Protein AF-0000000074799611 (afdb_homodimer)

Sequence (208 aa):
MSEAKRRVLLLTDNVFIPVNAVLASVIDSSLGLDLSARDDVFVIVAPFFRGKLPIESGSLDVTVSVSKSLELVDDEWSGNKPAKKREVKVTRLQQPLITKHLIQMSEAKRRVLLLTDNVFIPVNAVLASVIDSSLGLDLSARDDVFVIVAPFFRGKLPIESGSLDVTVSVSKSLELVDDEWSGNKPAKKREVKVTRLQQPLITKHLIQ

Foldseek 3Di:
DPPDAAEEEEFEQDPDADVVLQQVQCCVQVVNDHDDPRHHYHYDNQVPDDDDDPDDLVRHQEYEYEYCDPCTHDPVNQVPPPDPRRPHPHPHPNDDSPDDPVVD/DPPDAAEEEEFEQDPDADVVLQQVQCCVQVVNDHDDPRHHYHYDNQVPDDDDDPDDLVRHQEYEYEYCDPCIHDPVNQVPPPDDRRPHPHPHPNDDSPDDPVVD

Secondary structure (DSSP, 8-state):
------EEEEEES-SEEEHHHHHHHHHHHTTTPPPPTT-EEEEEEGGG--SS-SS-GGG--EEEEE-SSS----TTTTT-S--SS-EE------S-SS-TTS--/------EEEEEES-SEEEHHHHHHHHHHHTTTPPPPTT-EEEEEEGGG--SS-SS-GGG--EEEEE-SSS----TTTTT-S--TT-EE------S-SS-TTS--

pLDDT: mean 72.18, std 19.29, range [27.17, 96.31]

Nearest PDB structures (foldseek):
  4e5v-assembly2_B  TM=4.468E-01  e=7.928E-01  Parabacteroides merdae ATCC 43184
  3bwd-assembly1_D  TM=3.897E-01  e=3.678E+00  Arabidopsis thaliana
  3lk6-assembly1_A  TM=3.881E-01  e=3.036E+00  Bacillus subtilis
  3oi9-assembly1_A  TM=3.194E-01  e=6.539E+00  Mycobacterium avium 104
  4e5v-assembly2_B  TM=4.625E-01  e=8.466E-01  Parabacteroides merdae ATCC 43184

Radius of gyration: 16.94 Å; Cα contacts (8 Å, |Δi|>4): 359; chains: 2; bounding box: 38×51×42 Å

Organism: Zingiber officinale (NCBI:txid94328)

Structure (mmCIF, N/CA/C/O backbone):
data_AF-0000000074799611-model_v1
#
loop_
_entity.id
_entity.type
_entity.pdbx_description
1 polymer 'Uncharacterized protein'
#
loop_
_atom_site.group_PDB
_atom_site.id
_atom_site.type_symbol
_atom_site.label_atom_id
_atom_site.label_alt_id
_atom_site.label_comp_id
_atom_site.label_asym_id
_atom_site.label_entity_id
_atom_site.label_seq_id
_atom_site.pdbx_PDB_ins_code
_atom_site.Cartn_x
_atom_site.Cartn_y
_atom_site.Cartn_z
_atom_site.occupancy
_atom_site.B_iso_or_equiv
_atom_site.auth_seq_id
_atom_site.auth_comp_id
_atom_site.auth_asym_id
_atom_site.auth_atom_id
_atom_site.pdbx_PDB_model_num
ATOM 1 N N . MET A 1 1 ? 14.875 9.453 23.797 1 38.56 1 MET A N 1
ATOM 2 C CA . MET A 1 1 ? 13.453 9.758 23.875 1 38.56 1 MET A CA 1
ATOM 3 C C . MET A 1 1 ? 12.664 8.938 22.859 1 38.56 1 MET A C 1
ATOM 5 O O . MET A 1 1 ? 1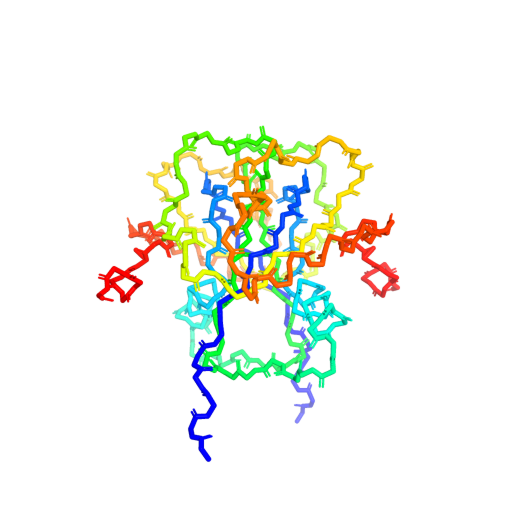3.109 8.734 21.734 1 38.56 1 MET A O 1
ATOM 9 N N . SER A 1 2 ? 11.969 7.992 23.281 1 53.31 2 SER A N 1
ATOM 10 C CA . SER A 1 2 ? 11.273 6.973 22.516 1 53.31 2 SER A CA 1
ATOM 11 C C . SER A 1 2 ? 10.477 7.594 21.359 1 53.31 2 SER A C 1
ATOM 13 O O . SER A 1 2 ? 9.641 8.477 21.594 1 53.31 2 SER A O 1
ATOM 15 N N . GLU A 1 3 ? 11.227 7.902 20.312 1 63.09 3 GLU A N 1
ATOM 16 C CA . GLU A 1 3 ? 10.656 8.703 19.234 1 63.09 3 GLU A CA 1
ATOM 17 C C . GLU A 1 3 ? 9.234 8.266 18.906 1 63.09 3 GLU A C 1
ATOM 19 O O . GLU A 1 3 ? 8.945 7.07 18.859 1 63.09 3 GLU A O 1
ATOM 24 N N . ALA A 1 4 ? 8.289 9.055 19.281 1 77.19 4 ALA A N 1
ATOM 25 C CA . ALA A 1 4 ? 6.855 8.836 19.094 1 77.19 4 ALA A CA 1
ATOM 26 C C . ALA A 1 4 ? 6.566 8.273 17.703 1 77.19 4 ALA A C 1
ATOM 28 O O . ALA A 1 4 ? 7.285 8.57 16.734 1 77.19 4 ALA A O 1
ATOM 29 N N . LYS A 1 5 ? 5.781 7.273 17.703 1 85.81 5 LYS A N 1
ATOM 30 C CA . LYS A 1 5 ? 5.273 6.668 16.469 1 85.81 5 LYS A CA 1
ATOM 31 C C . LYS A 1 5 ? 4.766 7.73 15.508 1 85.81 5 LYS A C 1
ATOM 33 O O . LYS A 1 5 ? 4.055 8.656 15.906 1 85.81 5 LYS A O 1
ATOM 38 N N . ARG A 1 6 ? 5.348 7.688 14.32 1 88.38 6 ARG A N 1
ATOM 39 C CA . ARG A 1 6 ? 4.887 8.617 13.289 1 88.38 6 ARG A CA 1
ATOM 40 C C . ARG A 1 6 ? 3.855 7.957 12.383 1 88.38 6 ARG A C 1
ATOM 42 O O . ARG A 1 6 ? 3.945 6.762 12.102 1 88.38 6 ARG A O 1
ATOM 49 N N . ARG A 1 7 ? 2.887 8.766 12.031 1 90.5 7 ARG A N 1
ATOM 50 C CA . ARG A 1 7 ? 1.867 8.344 11.078 1 90.5 7 ARG A CA 1
ATOM 51 C C . ARG A 1 7 ? 1.967 9.141 9.781 1 90.5 7 ARG A C 1
ATOM 53 O O . ARG A 1 7 ? 1.878 10.367 9.789 1 90.5 7 ARG A O 1
ATOM 60 N N . VAL A 1 8 ? 2.193 8.391 8.719 1 90.81 8 VAL A N 1
ATOM 61 C CA . VAL A 1 8 ? 2.387 9.008 7.41 1 90.81 8 VAL A CA 1
ATOM 62 C C . VAL A 1 8 ? 1.285 8.555 6.453 1 90.81 8 VAL A C 1
ATOM 64 O O . VAL A 1 8 ? 0.972 7.363 6.379 1 90.81 8 VAL A O 1
ATOM 67 N N . LEU A 1 9 ? 0.67 9.484 5.734 1 89.81 9 LEU A N 1
ATOM 68 C CA . LEU A 1 9 ? -0.332 9.195 4.715 1 89.81 9 LEU A CA 1
ATOM 69 C C . LEU A 1 9 ? 0.205 9.5 3.322 1 89.81 9 LEU A C 1
ATOM 71 O O . LEU A 1 9 ? 0.665 10.617 3.062 1 89.81 9 LEU A O 1
ATOM 75 N N . LEU A 1 10 ? 0.254 8.477 2.543 1 91.12 10 LEU A N 1
ATOM 76 C CA . LEU A 1 10 ? 0.617 8.68 1.144 1 91.12 10 LEU A CA 1
ATOM 77 C C . LEU A 1 10 ? -0.621 8.648 0.253 1 91.12 10 LEU A C 1
ATOM 79 O O . LEU A 1 10 ? -1.403 7.699 0.296 1 91.12 10 LEU A O 1
ATOM 83 N N . LEU A 1 11 ? -0.843 9.711 -0.494 1 90.06 11 LEU A N 1
ATOM 84 C CA . LEU A 1 11 ? -1.939 9.805 -1.452 1 90.06 11 LEU A CA 1
ATOM 85 C C . LEU A 1 11 ? -1.451 9.508 -2.867 1 90.06 11 LEU A C 1
ATOM 87 O O . LEU A 1 11 ? -0.439 10.062 -3.307 1 90.06 11 LEU A O 1
ATOM 91 N N . THR A 1 12 ? -2.189 8.578 -3.488 1 90.19 12 THR A N 1
ATOM 92 C CA . THR A 1 12 ? -1.813 8.242 -4.859 1 90.19 12 THR A CA 1
ATOM 93 C C . THR A 1 12 ? -3.053 8.016 -5.719 1 90.19 12 THR A C 1
ATOM 95 O O . THR A 1 12 ? -4.152 7.816 -5.195 1 90.19 12 THR A O 1
ATOM 98 N N . ASP A 1 13 ? -2.922 8.148 -6.949 1 89.94 13 ASP A N 1
ATOM 99 C CA . ASP A 1 13 ? -4.023 7.836 -7.852 1 89.94 13 ASP A CA 1
ATOM 100 C C . ASP A 1 13 ? -3.777 6.52 -8.586 1 89.94 13 ASP A C 1
ATOM 102 O O . ASP A 1 13 ? -4.57 6.121 -9.438 1 89.94 13 ASP A O 1
ATOM 106 N N . ASN A 1 14 ? -2.723 5.82 -8.312 1 90.19 14 ASN A N 1
ATOM 107 C CA . ASN A 1 14 ? -2.391 4.543 -8.938 1 90.19 14 ASN A CA 1
ATOM 108 C C . ASN A 1 14 ? -2.971 3.371 -8.148 1 90.19 14 ASN A C 1
ATOM 110 O O . ASN A 1 14 ? -2.814 3.297 -6.93 1 90.19 14 ASN A O 1
ATOM 114 N N . VAL A 1 15 ? -3.641 2.484 -8.812 1 92.88 15 VAL A N 1
ATOM 115 C CA . VAL A 1 15 ? -4.254 1.342 -8.148 1 92.88 15 VAL A CA 1
ATOM 116 C C . VAL A 1 15 ? -3.234 0.215 -8.008 1 92.88 15 VAL A C 1
ATOM 118 O O . VAL A 1 15 ? -3.469 -0.755 -7.281 1 92.88 15 VAL A O 1
ATOM 121 N N . PHE A 1 16 ? -2.105 0.318 -8.789 1 92.31 16 PHE A N 1
ATOM 122 C CA . PHE A 1 16 ? -0.951 -0.555 -8.617 1 92.31 16 PHE A CA 1
ATOM 123 C C . PHE A 1 16 ? 0.088 0.094 -7.711 1 92.31 16 PHE A C 1
ATOM 125 O O . PHE A 1 16 ? 0.65 1.138 -8.047 1 92.31 16 PHE A O 1
ATOM 132 N N . ILE A 1 17 ? 0.332 -0.547 -6.531 1 95.75 17 ILE A N 1
ATOM 133 C CA . ILE A 1 17 ? 1.117 0.103 -5.488 1 95.75 17 ILE A CA 1
ATOM 134 C C . ILE A 1 17 ? 2.312 -0.774 -5.117 1 95.75 17 ILE A C 1
ATOM 136 O O . ILE A 1 17 ? 2.168 -1.747 -4.375 1 95.75 17 ILE A O 1
ATOM 140 N N . PRO A 1 18 ? 3.467 -0.416 -5.637 1 96.31 18 PRO A N 1
ATOM 141 C CA . PRO A 1 18 ? 4.676 -1.067 -5.125 1 96.31 18 PRO A CA 1
ATOM 142 C C . PRO A 1 18 ? 5.043 -0.612 -3.715 1 96.31 18 PRO A C 1
ATOM 144 O O . PRO A 1 18 ? 5.438 0.54 -3.518 1 96.31 18 PRO A O 1
ATOM 147 N N . VAL A 1 19 ? 4.992 -1.543 -2.734 1 95.44 19 VAL A N 1
ATOM 148 C CA . VAL A 1 19 ? 5.172 -1.186 -1.332 1 95.44 19 VAL A CA 1
ATOM 149 C C . VAL A 1 19 ? 6.566 -0.601 -1.122 1 95.44 19 VAL A C 1
ATOM 151 O O . VAL A 1 19 ? 6.73 0.378 -0.389 1 95.44 19 VAL A O 1
ATOM 154 N N . ASN A 1 20 ? 7.555 -1.15 -1.811 1 93.38 20 ASN A N 1
ATOM 155 C CA . ASN A 1 20 ? 8.914 -0.64 -1.657 1 93.38 20 ASN A CA 1
ATOM 156 C C . ASN A 1 20 ? 9.023 0.81 -2.121 1 93.38 20 ASN A C 1
ATOM 158 O O . ASN A 1 20 ? 9.727 1.612 -1.505 1 93.38 20 ASN A O 1
ATOM 162 N N . ALA A 1 21 ? 8.383 1.107 -3.211 1 91.75 21 ALA A N 1
ATOM 163 C CA . ALA A 1 21 ? 8.398 2.479 -3.713 1 91.75 21 ALA A CA 1
ATOM 164 C C . ALA A 1 21 ? 7.672 3.42 -2.756 1 91.75 21 ALA A C 1
ATOM 166 O O . ALA A 1 21 ? 8.062 4.578 -2.598 1 91.75 21 ALA A O 1
ATOM 167 N N . VAL A 1 22 ? 6.551 2.887 -2.158 1 93.5 22 VAL A N 1
ATOM 168 C CA . VAL A 1 22 ? 5.828 3.678 -1.167 1 93.5 22 VAL A CA 1
ATOM 169 C C . VAL A 1 22 ? 6.762 4.039 -0.014 1 93.5 22 VAL A C 1
ATOM 171 O O . VAL A 1 22 ? 6.895 5.211 0.341 1 93.5 22 VAL A O 1
ATOM 174 N N . LEU A 1 23 ? 7.473 3.076 0.558 1 92.38 23 LEU A N 1
ATOM 175 C CA . LEU A 1 23 ? 8.359 3.307 1.694 1 92.38 23 LEU A CA 1
ATOM 176 C C . LEU A 1 23 ? 9.508 4.238 1.311 1 92.38 23 LEU A C 1
ATOM 178 O O . LEU A 1 23 ? 9.867 5.129 2.08 1 92.38 23 LEU A O 1
ATOM 182 N N . ALA A 1 24 ? 9.992 4.086 0.112 1 89.19 24 ALA A N 1
ATOM 183 C CA . ALA A 1 24 ? 11.055 4.961 -0.362 1 89.19 24 ALA A CA 1
ATOM 184 C C . ALA A 1 24 ? 10.562 6.398 -0.498 1 89.19 24 ALA A C 1
ATOM 186 O O . ALA A 1 24 ? 11.281 7.344 -0.153 1 89.19 24 ALA A O 1
ATOM 187 N N . SER A 1 25 ? 9.383 6.523 -1.043 1 88.44 25 SER A N 1
ATOM 188 C CA . SER A 1 25 ? 8.805 7.852 -1.203 1 88.44 25 SER A CA 1
ATOM 189 C C . SER A 1 25 ? 8.633 8.547 0.143 1 88.44 25 SER A C 1
ATOM 191 O O . SER A 1 25 ? 8.891 9.75 0.264 1 88.44 25 SER A O 1
ATOM 193 N N . VAL A 1 26 ? 8.18 7.797 1.135 1 89.56 26 VAL A N 1
ATOM 194 C CA . VAL A 1 26 ? 7.98 8.352 2.471 1 89.56 26 VAL A CA 1
ATOM 195 C C . VAL A 1 26 ? 9.328 8.773 3.059 1 89.56 26 VAL A C 1
ATOM 197 O O . VAL A 1 26 ? 9.445 9.859 3.639 1 89.56 26 VAL A O 1
ATOM 200 N N . ILE A 1 27 ? 10.336 7.984 2.918 1 88.69 27 ILE A N 1
ATOM 201 C CA . ILE A 1 27 ? 11.664 8.289 3.428 1 88.69 27 ILE A CA 1
ATOM 202 C C . ILE A 1 27 ? 12.195 9.555 2.766 1 88.69 27 ILE A C 1
ATOM 204 O O . ILE A 1 27 ? 12.758 10.422 3.438 1 88.69 27 ILE A O 1
ATOM 208 N N . ASP A 1 28 ? 11.977 9.617 1.52 1 84.31 28 ASP A N 1
ATOM 209 C CA . ASP A 1 28 ? 12.461 10.758 0.757 1 84.31 28 ASP A CA 1
ATOM 210 C C . ASP A 1 28 ? 11.75 12.047 1.18 1 84.31 28 ASP A C 1
ATOM 212 O O . ASP A 1 28 ? 12.32 13.133 1.099 1 84.31 28 ASP A O 1
ATOM 216 N N . SER A 1 29 ? 10.453 11.82 1.606 1 77.69 29 SER A N 1
ATOM 217 C CA . SER A 1 29 ? 9.641 12.984 1.957 1 77.69 29 SER A CA 1
ATOM 218 C C . SER A 1 29 ? 9.875 13.406 3.404 1 77.69 29 SER A C 1
ATOM 220 O O . SER A 1 29 ? 9.492 14.508 3.809 1 77.69 29 SER A O 1
ATOM 222 N N . SER A 1 30 ? 10.266 12.523 4.383 1 74.5 30 SER A N 1
ATOM 223 C CA . SER A 1 30 ? 10.336 12.711 5.828 1 74.5 30 SER A CA 1
ATOM 224 C C . SER A 1 30 ? 11.516 13.602 6.215 1 74.5 30 SER A C 1
ATOM 226 O O . SER A 1 30 ? 11.875 13.688 7.387 1 74.5 30 SER A O 1
ATOM 228 N N . LEU A 1 31 ? 11.93 14.484 5.461 1 62.56 31 LEU A N 1
ATOM 229 C CA . LEU A 1 31 ? 12.891 15.539 5.758 1 62.56 31 LEU A CA 1
ATOM 230 C C . LEU A 1 31 ? 14.086 14.984 6.523 1 62.56 31 LEU A C 1
ATOM 232 O O . LEU A 1 31 ? 14.57 15.617 7.469 1 62.56 31 LEU A O 1
ATOM 236 N N . GLY A 1 32 ? 14.406 13.773 6.219 1 61.88 32 GLY A N 1
ATOM 237 C CA . GLY A 1 32 ? 15.633 13.289 6.84 1 61.88 32 GLY A CA 1
ATOM 238 C C . GLY A 1 32 ? 15.391 12.227 7.891 1 61.88 32 GLY A C 1
ATOM 239 O O . GLY A 1 32 ? 16.328 11.703 8.484 1 61.88 32 GLY A O 1
ATOM 240 N N . LEU A 1 33 ? 14.164 12.102 8.266 1 71.81 33 LEU A N 1
ATOM 241 C CA . LEU A 1 33 ? 13.938 11.086 9.289 1 71.81 33 LEU A CA 1
ATOM 242 C C . LEU A 1 33 ? 13.625 9.734 8.664 1 71.81 33 LEU A C 1
ATOM 244 O O . LEU A 1 33 ? 12.844 9.656 7.711 1 71.81 33 LEU A O 1
ATOM 248 N N . ASP A 1 34 ? 14.43 8.766 9.078 1 79.12 34 ASP A N 1
ATOM 249 C CA . ASP A 1 34 ? 14.234 7.395 8.609 1 79.12 34 ASP A CA 1
ATOM 250 C C . ASP A 1 34 ? 12.914 6.82 9.133 1 79.12 34 ASP A C 1
ATOM 252 O O . ASP A 1 34 ? 12.43 7.227 10.188 1 79.12 34 ASP A O 1
ATOM 256 N N . LEU A 1 35 ? 12.367 5.965 8.273 1 85.69 35 LEU A N 1
ATOM 257 C CA . LEU A 1 35 ? 11.188 5.223 8.695 1 85.69 35 LEU A CA 1
ATOM 258 C C . LEU A 1 35 ? 11.555 4.145 9.711 1 85.69 35 LEU A C 1
ATOM 260 O O . LEU A 1 35 ? 12.523 3.412 9.523 1 85.69 35 LEU A O 1
ATOM 264 N N . SER A 1 36 ? 10.922 4.199 10.766 1 85.25 36 SER A N 1
ATOM 265 C CA . SER A 1 36 ? 11.117 3.154 11.758 1 85.25 36 SER A CA 1
ATOM 266 C C . SER A 1 36 ? 10.039 2.078 11.656 1 85.25 36 SER A C 1
ATOM 268 O O . SER A 1 36 ? 8.977 2.311 11.078 1 85.25 36 SER A O 1
ATOM 270 N N . ALA A 1 37 ? 10.32 0.893 12.211 1 80.25 37 ALA A N 1
ATOM 271 C CA . ALA A 1 37 ? 9.367 -0.212 12.227 1 80.25 37 ALA A CA 1
ATOM 272 C C . ALA A 1 37 ? 8.086 0.177 12.961 1 80.25 37 ALA A C 1
ATOM 274 O O . ALA A 1 37 ? 7.035 -0.439 12.766 1 80.25 37 ALA A O 1
ATOM 275 N N . ARG A 1 38 ? 8.195 1.207 13.773 1 84.94 38 ARG A N 1
ATOM 276 C CA . ARG A 1 38 ? 7.043 1.605 14.57 1 84.94 38 ARG A CA 1
ATOM 277 C C . ARG A 1 38 ? 6.137 2.553 13.797 1 84.94 38 ARG A C 1
ATOM 279 O O . ARG A 1 38 ? 4.969 2.734 14.148 1 84.94 38 ARG A O 1
ATOM 286 N N . ASP A 1 39 ? 6.715 3.148 12.758 1 91.75 39 ASP A N 1
ATOM 287 C CA . ASP A 1 39 ? 5.949 4.133 12 1 91.75 39 ASP A CA 1
ATOM 288 C C . ASP A 1 39 ? 4.781 3.475 11.266 1 91.75 39 ASP A C 1
ATOM 290 O O . ASP A 1 39 ? 4.895 2.336 10.805 1 91.75 39 ASP A O 1
ATOM 294 N N . ASP A 1 40 ? 3.674 4.234 11.227 1 92.75 40 ASP A N 1
ATOM 295 C CA . ASP A 1 40 ? 2.531 3.805 10.422 1 92.75 40 ASP A CA 1
ATOM 296 C C . ASP A 1 40 ? 2.518 4.508 9.062 1 92.75 40 ASP A C 1
ATOM 298 O O . ASP A 1 40 ? 2.588 5.734 9 1 92.75 40 ASP A O 1
ATOM 302 N N . VAL A 1 41 ? 2.506 3.709 8.125 1 93.62 41 VAL A N 1
ATOM 303 C CA . VAL A 1 41 ? 2.367 4.258 6.781 1 93.62 41 VAL A CA 1
ATOM 304 C C . VAL A 1 41 ? 1.036 3.814 6.176 1 93.62 41 VAL A C 1
ATOM 306 O O . VAL A 1 41 ? 0.736 2.619 6.125 1 93.62 41 VAL A O 1
ATOM 309 N N . PHE A 1 42 ? 0.241 4.754 5.738 1 93.94 42 PHE A N 1
ATOM 310 C CA . PHE A 1 42 ? -1.044 4.492 5.102 1 93.94 42 PHE A CA 1
ATOM 311 C C . PHE A 1 42 ? -1.045 4.988 3.66 1 93.94 42 PHE A C 1
ATOM 313 O O . PHE A 1 42 ? -0.469 6.035 3.359 1 93.94 42 PHE A O 1
ATOM 320 N N . VAL A 1 43 ? -1.689 4.219 2.855 1 94.81 43 VAL A N 1
ATOM 321 C CA . VAL A 1 43 ? -1.854 4.625 1.465 1 94.81 43 VAL A CA 1
ATOM 322 C C . VAL A 1 43 ? -3.338 4.762 1.138 1 94.81 43 VAL A C 1
ATOM 324 O O . VAL A 1 43 ? -4.145 3.914 1.529 1 94.81 43 VAL A O 1
ATOM 327 N N . ILE A 1 44 ? -3.66 5.793 0.482 1 92.94 44 ILE A N 1
ATOM 328 C CA . ILE A 1 44 ? -5.008 5.949 -0.054 1 92.94 44 ILE A CA 1
ATOM 329 C C . ILE A 1 44 ? -4.941 6.156 -1.565 1 92.94 44 ILE A C 1
ATOM 331 O O . ILE A 1 44 ? -4.188 7 -2.051 1 92.94 44 ILE A O 1
ATOM 335 N N . VAL A 1 45 ? -5.637 5.305 -2.188 1 92.62 45 VAL A N 1
ATOM 336 C CA . VAL A 1 45 ? -5.863 5.574 -3.604 1 92.62 45 VAL A CA 1
ATOM 337 C C . VAL A 1 45 ? -6.961 6.625 -3.76 1 92.62 45 VAL A C 1
ATOM 339 O O . VAL A 1 45 ? -8.148 6.297 -3.777 1 92.62 45 VAL A O 1
ATOM 342 N N . ALA A 1 46 ? -6.648 7.914 -3.895 1 88.5 46 ALA A N 1
ATOM 343 C CA . ALA A 1 46 ? -7.438 9.102 -3.6 1 88.5 46 ALA A CA 1
ATOM 344 C C . ALA A 1 46 ? -8.617 9.234 -4.559 1 88.5 46 ALA A C 1
ATOM 346 O O . ALA A 1 46 ? -9.719 9.602 -4.152 1 88.5 46 ALA A O 1
ATOM 347 N N . PRO A 1 47 ? -8.422 8.867 -5.844 1 88.06 47 PRO A N 1
ATOM 348 C CA . PRO A 1 47 ? -9.555 9.086 -6.754 1 88.06 47 PRO A CA 1
ATOM 349 C C . PRO A 1 47 ? -10.773 8.242 -6.395 1 88.06 47 PRO A C 1
ATOM 351 O O . PRO A 1 47 ? -11.891 8.562 -6.809 1 88.06 47 PRO A O 1
ATOM 354 N N . PHE A 1 48 ? -10.617 7.203 -5.578 1 88.38 48 PHE A N 1
ATOM 355 C CA . PHE A 1 48 ? -11.695 6.258 -5.305 1 88.38 48 PHE A CA 1
ATOM 356 C C . PHE A 1 48 ? -12.117 6.332 -3.84 1 88.38 48 PHE A C 1
ATOM 358 O O . PHE A 1 48 ? -13.078 5.676 -3.434 1 88.38 48 PHE A O 1
ATOM 365 N N . PHE A 1 49 ? -11.352 7.098 -3.232 1 84.62 49 PHE A N 1
ATOM 366 C CA . PHE A 1 49 ? -11.664 7.227 -1.812 1 84.62 49 PHE A CA 1
ATOM 367 C C . PHE A 1 49 ? -12.852 8.156 -1.601 1 84.62 49 PHE A C 1
ATOM 369 O O . PHE A 1 49 ? -12.906 9.242 -2.172 1 84.62 49 PHE A O 1
ATOM 376 N N . ARG A 1 50 ? -13.789 7.523 -0.866 1 81.75 50 ARG A N 1
ATOM 377 C CA . ARG A 1 50 ? -14.984 8.297 -0.562 1 81.75 50 ARG A CA 1
ATOM 378 C C . ARG A 1 50 ? -15.219 8.383 0.943 1 81.75 50 ARG A C 1
ATOM 380 O O . ARG A 1 50 ? -14.875 7.457 1.682 1 81.75 50 ARG A O 1
ATOM 387 N N . GLY A 1 51 ? -15.602 9.555 1.425 1 78.62 51 GLY A N 1
ATOM 388 C CA . GLY A 1 51 ? -15.977 9.711 2.82 1 78.62 51 GLY A CA 1
ATOM 389 C C . GLY A 1 51 ? -14.852 10.25 3.684 1 78.62 51 GLY A C 1
ATOM 390 O O . GLY A 1 51 ? -14.047 11.07 3.23 1 78.62 51 GLY A O 1
ATOM 391 N N . LYS A 1 52 ? -14.898 9.844 5.016 1 78.5 52 LYS A N 1
ATOM 392 C CA . LYS A 1 52 ? -13.945 10.344 6 1 78.5 52 LYS A CA 1
ATOM 393 C C . LYS A 1 52 ? -12.773 9.391 6.164 1 78.5 52 LYS A C 1
ATOM 395 O O . LYS A 1 52 ? -12.914 8.18 5.973 1 78.5 52 LYS A O 1
ATOM 400 N N . LEU A 1 53 ? -11.664 9.945 6.379 1 81.69 53 LEU A N 1
ATOM 401 C CA . LEU A 1 53 ? -10.469 9.156 6.648 1 81.69 53 LEU A CA 1
ATOM 402 C C . LEU A 1 53 ? -10.703 8.188 7.805 1 81.69 53 LEU A C 1
ATOM 404 O O . LEU A 1 53 ? -11.336 8.555 8.805 1 81.69 53 LEU A O 1
ATOM 408 N N . PRO A 1 54 ? -10.273 6.992 7.641 1 83.81 54 PRO A N 1
ATOM 409 C CA . PRO A 1 54 ? -10.422 6.004 8.711 1 83.81 54 PRO A CA 1
ATOM 410 C C . PRO A 1 54 ? -9.523 6.301 9.914 1 83.81 54 PRO A C 1
ATOM 412 O O . PRO A 1 54 ? -9.625 5.629 10.945 1 83.81 54 PRO A O 1
ATOM 415 N N . ILE A 1 55 ? -8.695 7.207 9.797 1 82.31 55 ILE A N 1
ATOM 416 C CA . ILE A 1 55 ? -7.836 7.621 10.906 1 82.31 55 ILE A CA 1
ATOM 417 C C . ILE A 1 55 ? -8.062 9.102 11.203 1 82.31 55 ILE A C 1
ATOM 419 O O . ILE A 1 55 ? -8.562 9.844 10.359 1 82.31 55 ILE A O 1
ATOM 423 N N . GLU A 1 56 ? -7.844 9.414 12.391 1 79.69 56 GLU A N 1
ATOM 424 C CA . GLU A 1 56 ? -7.988 10.82 12.75 1 79.69 56 GLU A CA 1
ATOM 425 C C . GLU A 1 56 ? -6.945 11.68 12.039 1 79.69 56 GLU A C 1
ATOM 427 O O . GLU A 1 56 ? -5.742 11.461 12.195 1 79.69 56 GLU A O 1
ATOM 432 N N . SER A 1 57 ? -7.438 12.578 11.281 1 76.75 57 SER A N 1
ATOM 433 C CA . SER A 1 57 ? -6.535 13.438 10.523 1 76.75 57 SER A CA 1
ATOM 434 C C . SER A 1 57 ? -5.57 14.18 11.445 1 76.75 57 SER A C 1
ATOM 436 O O . SER A 1 57 ? -4.441 14.477 11.055 1 76.75 57 SER A O 1
ATOM 438 N N . GLY A 1 58 ? -6 14.453 12.703 1 77.12 58 GLY A N 1
ATOM 439 C CA . GLY A 1 58 ? -5.145 15.133 13.664 1 77.12 58 GLY A CA 1
ATOM 440 C C . GLY A 1 58 ? -4 14.273 14.164 1 77.12 58 GLY A C 1
ATOM 441 O O . GLY A 1 58 ? -3.035 14.781 14.734 1 77.12 58 GLY A O 1
ATOM 442 N N . SER A 1 59 ? -4.109 13.039 13.891 1 82.88 59 SER A N 1
ATOM 443 C CA . SER A 1 59 ? -3.072 12.125 14.352 1 82.88 59 SER A CA 1
ATOM 444 C C . SER A 1 59 ? -1.966 11.969 13.312 1 82.88 59 SER A C 1
ATOM 446 O O . SER A 1 59 ? -0.906 11.414 13.609 1 82.88 59 SER A O 1
ATOM 448 N N . LEU A 1 60 ? -2.205 12.461 12.102 1 84.94 60 LEU A N 1
ATOM 449 C CA . LEU A 1 60 ? -1.225 12.312 11.031 1 84.94 60 LEU A CA 1
ATOM 450 C C . LEU A 1 60 ? -0.071 13.289 11.219 1 84.94 60 LEU A C 1
ATOM 452 O O . LEU A 1 60 ? -0.288 14.461 11.555 1 84.94 60 LEU A O 1
ATOM 456 N N . ASP A 1 61 ? 1.114 12.711 11.023 1 83.75 61 ASP A N 1
ATOM 457 C CA . ASP A 1 61 ? 2.299 13.555 11.141 1 83.75 61 ASP A CA 1
ATOM 458 C C . ASP A 1 61 ? 2.727 14.102 9.781 1 83.75 61 ASP A C 1
ATOM 460 O O . ASP A 1 61 ? 3.17 15.25 9.68 1 83.75 61 ASP A O 1
ATOM 464 N N . VAL A 1 62 ? 2.611 13.336 8.797 1 82.88 62 VAL A N 1
ATOM 465 C CA . VAL A 1 62 ? 3.078 13.711 7.465 1 82.88 62 VAL A CA 1
ATOM 466 C C . VAL A 1 62 ? 2.127 13.164 6.406 1 82.88 62 VAL A C 1
ATOM 468 O O . VAL A 1 62 ? 1.648 12.031 6.516 1 82.88 62 VAL A O 1
ATOM 471 N N . THR A 1 63 ? 1.774 13.922 5.395 1 84.38 63 THR A N 1
ATOM 472 C CA . THR A 1 63 ? 1.061 13.477 4.199 1 84.38 63 THR A CA 1
ATOM 473 C C . THR A 1 63 ? 1.913 13.688 2.951 1 84.38 63 THR A C 1
ATOM 475 O O . THR A 1 63 ? 2.486 14.766 2.758 1 84.38 63 THR A O 1
ATOM 478 N N . VAL A 1 64 ? 2.062 12.664 2.205 1 84.25 64 VAL A N 1
ATOM 479 C CA . VAL A 1 64 ? 2.828 12.672 0.964 1 84.25 64 VAL A CA 1
ATOM 480 C C . VAL A 1 64 ? 1.91 12.344 -0.211 1 84.25 64 VAL A C 1
ATOM 482 O O . VAL A 1 64 ? 1.062 11.453 -0.113 1 84.25 64 VAL A O 1
ATOM 485 N N . SER A 1 65 ? 2.031 13.062 -1.314 1 84.81 65 SER A N 1
ATOM 486 C CA . SER A 1 65 ? 1.228 12.766 -2.494 1 84.81 65 SER A CA 1
ATOM 487 C C . SER A 1 65 ? 2.107 12.359 -3.674 1 84.81 65 SER A C 1
ATOM 489 O O . SER A 1 65 ? 3.08 13.047 -3.994 1 84.81 65 SER A O 1
ATOM 491 N N . VAL A 1 66 ? 1.811 11.211 -4.18 1 85.88 66 VAL A N 1
ATOM 492 C CA . VAL A 1 66 ? 2.449 10.719 -5.395 1 85.88 66 VAL A CA 1
ATOM 493 C C . VAL A 1 66 ? 1.388 10.414 -6.449 1 85.88 66 VAL A C 1
ATOM 495 O O . VAL A 1 66 ? 0.608 9.469 -6.297 1 85.88 66 VAL A O 1
ATOM 498 N N . SER A 1 67 ? 1.251 11.258 -7.395 1 82.31 67 SER A N 1
ATOM 499 C CA . SER A 1 67 ? 0.172 11.078 -8.359 1 82.31 67 SER A CA 1
ATOM 500 C C . SER A 1 67 ? 0.565 11.609 -9.734 1 82.31 67 SER A C 1
ATOM 502 O O . SER A 1 67 ? 1.403 12.508 -9.836 1 82.31 67 SER A O 1
ATOM 504 N N . LYS A 1 68 ? 0.069 10.969 -10.703 1 77.06 68 LYS A N 1
ATOM 505 C CA . LYS A 1 68 ? 0.189 11.508 -12.055 1 77.06 68 LYS A CA 1
ATOM 506 C C . LYS A 1 68 ? -0.731 12.711 -12.25 1 77.06 68 LYS A C 1
ATOM 508 O O . LYS A 1 68 ? -0.457 13.578 -13.078 1 77.06 68 LYS A O 1
ATOM 513 N N . SER A 1 69 ? -1.826 12.633 -11.492 1 71.62 69 SER A N 1
ATOM 514 C CA . SER A 1 69 ? -2.826 13.688 -11.633 1 71.62 69 SER A CA 1
ATOM 515 C C . SER A 1 69 ? -2.51 14.875 -10.727 1 71.62 69 SER A C 1
ATOM 517 O O . SER A 1 69 ? -1.917 14.711 -9.664 1 71.62 69 SER A O 1
ATOM 519 N N . LEU A 1 70 ? -2.766 16.062 -11.195 1 60.97 70 LEU A N 1
ATOM 520 C CA . LEU A 1 70 ? -2.607 17.281 -10.406 1 60.97 70 LEU A CA 1
ATOM 521 C C . LEU A 1 70 ? -3.668 17.359 -9.312 1 60.97 70 LEU A C 1
ATOM 523 O O . LEU A 1 70 ? -3.453 18 -8.281 1 60.97 70 LEU A O 1
ATOM 527 N N . GLU A 1 71 ? -4.867 16.688 -9.609 1 59.94 71 GLU A N 1
ATOM 528 C CA . GLU A 1 71 ? -5.988 16.766 -8.68 1 59.94 71 GLU A CA 1
ATOM 529 C C . GLU A 1 71 ? -5.984 15.602 -7.695 1 59.94 71 GLU A C 1
ATOM 531 O O . GLU A 1 71 ? -6.258 14.461 -8.078 1 59.94 71 GLU A O 1
ATOM 536 N N . LEU A 1 72 ? -5.184 15.438 -6.762 1 62.62 72 LEU A N 1
ATOM 537 C CA . LEU A 1 72 ? -5.27 14.258 -5.91 1 62.62 72 LEU A CA 1
ATOM 538 C C . LEU A 1 72 ? -6.348 14.438 -4.844 1 62.62 72 LEU A C 1
ATOM 540 O O . LEU A 1 72 ? -7.211 13.57 -4.68 1 62.62 72 LEU A O 1
ATOM 544 N N . VAL A 1 73 ? -6.133 14.961 -3.705 1 57.88 73 VAL A N 1
ATOM 545 C CA . VAL A 1 73 ? -7.16 14.992 -2.67 1 57.88 73 VAL A CA 1
ATOM 546 C C . VAL A 1 73 ? -7.539 16.438 -2.352 1 57.88 73 VAL A C 1
ATOM 548 O O . VAL A 1 73 ? -6.711 17.344 -2.463 1 57.88 73 VAL A O 1
ATOM 551 N N . ASP A 1 74 ? -8.836 16.625 -2.512 1 56.75 74 ASP A N 1
ATOM 552 C CA . ASP A 1 74 ? -9.375 17.875 -1.981 1 56.75 74 ASP A CA 1
ATOM 553 C C . ASP A 1 74 ? -8.766 18.203 -0.617 1 56.75 74 ASP A C 1
ATOM 555 O O . ASP A 1 74 ? -8.172 17.328 0.026 1 56.75 74 ASP A O 1
ATOM 559 N N . ASP A 1 75 ? -8.773 19.328 -0.221 1 52.03 75 ASP A N 1
ATOM 560 C CA . ASP A 1 75 ? -8.32 19.984 1.001 1 52.03 75 ASP A CA 1
ATOM 561 C C . ASP A 1 75 ? -8.508 19.078 2.215 1 52.03 75 ASP A C 1
ATOM 563 O O . ASP A 1 75 ? -7.891 19.297 3.26 1 52.03 75 ASP A O 1
ATOM 567 N N . GLU A 1 76 ? -9.359 18.203 2.127 1 54.47 76 GLU A N 1
ATOM 568 C CA . GLU A 1 76 ? -9.672 17.531 3.387 1 54.47 76 GLU A CA 1
ATOM 569 C C . GLU A 1 76 ? -8.508 16.656 3.852 1 54.47 76 GLU A C 1
ATOM 571 O O . GLU A 1 76 ? -8.312 16.469 5.055 1 54.47 76 GLU A O 1
ATOM 576 N N . TRP A 1 77 ? -7.746 16.297 2.791 1 53.19 77 TRP A N 1
ATOM 577 C CA . TRP A 1 77 ? -6.664 15.367 3.117 1 53.19 77 TRP A CA 1
ATOM 578 C C . TRP A 1 77 ? -5.383 16.125 3.453 1 53.19 77 TRP A C 1
ATOM 580 O O . TRP A 1 77 ? -4.43 15.539 3.977 1 53.19 77 TRP A O 1
ATOM 590 N N . SER A 1 78 ? -5.398 17.234 2.838 1 52 78 SER A N 1
ATOM 591 C CA . SER A 1 78 ? -4.141 17.969 2.916 1 52 78 SER A CA 1
ATOM 592 C C . SER A 1 78 ? -3.943 18.578 4.297 1 52 78 SER A C 1
ATOM 594 O O . SER A 1 78 ? -2.865 19.094 4.609 1 52 78 SER A O 1
ATOM 596 N N . GLY A 1 79 ? -4.621 18 5.285 1 50.03 79 GLY A N 1
ATOM 597 C CA . GLY A 1 79 ? -4.344 18.656 6.559 1 50.03 79 GLY A CA 1
ATOM 598 C C . GLY A 1 79 ? -4.496 20.156 6.504 1 50.03 79 GLY A C 1
ATOM 599 O O . GLY A 1 79 ? -4.012 20.875 7.391 1 50.03 79 GLY A O 1
ATOM 600 N N . ASN A 1 80 ? -4.824 20.656 5.27 1 47.28 80 ASN A N 1
ATOM 601 C CA . ASN A 1 80 ? -4.855 22.125 5.238 1 47.28 80 ASN A CA 1
ATOM 602 C C . ASN A 1 80 ? -5.734 22.688 6.348 1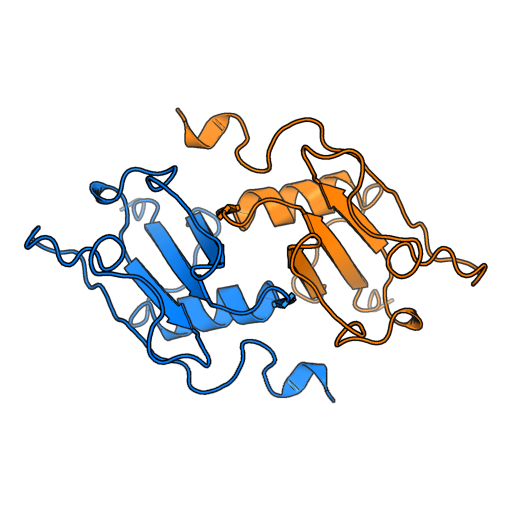 47.28 80 ASN A C 1
ATOM 604 O O . ASN A 1 80 ? -6.086 23.859 6.328 1 47.28 80 ASN A O 1
ATOM 608 N N . LYS A 1 81 ? -6.469 21.953 7.105 1 46.47 81 LYS A N 1
ATOM 609 C CA . LYS A 1 81 ? -6.938 22.781 8.219 1 46.47 81 LYS A CA 1
ATOM 610 C C . LYS A 1 81 ? -5.766 23.406 8.969 1 46.47 81 LY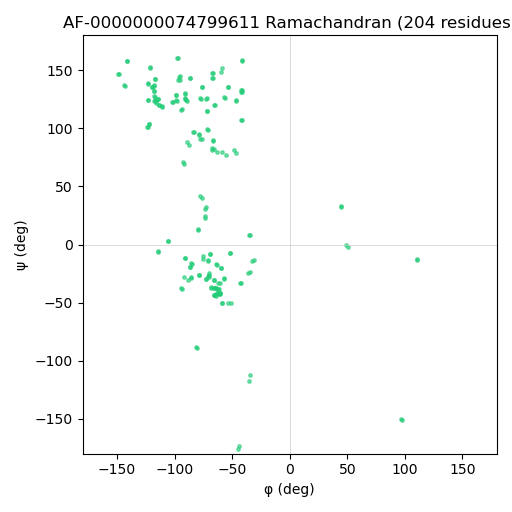S A C 1
ATOM 612 O O . LYS A 1 81 ? -4.715 22.766 9.125 1 46.47 81 LYS A O 1
ATOM 617 N N . PRO A 1 82 ? -5.625 24.703 9.203 1 42.72 82 PRO A N 1
ATOM 618 C CA . PRO A 1 82 ? -4.617 25.469 9.938 1 42.72 82 PRO A CA 1
ATOM 619 C C . PRO A 1 82 ? -4.082 24.719 11.156 1 42.72 82 PRO A C 1
ATOM 621 O O . PRO A 1 82 ? -3.5 25.328 12.055 1 42.72 82 PRO A O 1
ATOM 624 N N . ALA A 1 83 ? -4.406 23.469 11.344 1 41.81 83 ALA A N 1
ATOM 625 C CA . ALA A 1 8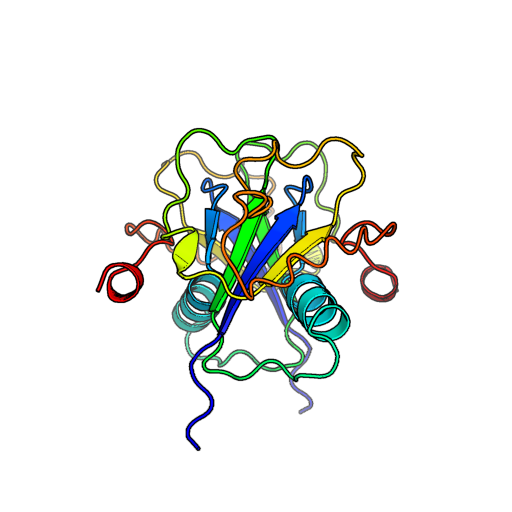3 ? -3.836 23.141 12.641 1 41.81 83 ALA A CA 1
ATOM 626 C C . ALA A 1 83 ? -2.324 23.344 12.656 1 41.81 83 ALA A C 1
ATOM 628 O O . ALA A 1 83 ? -1.69 23.391 11.594 1 41.81 83 ALA A O 1
ATOM 629 N N . LYS A 1 84 ? -1.729 23.625 13.734 1 44.31 84 LYS A N 1
ATOM 630 C CA . LYS A 1 84 ? -0.332 23.953 14 1 44.31 84 LYS A CA 1
ATOM 631 C C . LYS A 1 84 ? 0.603 23.172 13.086 1 44.31 84 LYS A C 1
ATOM 633 O O . LYS A 1 84 ? 0.149 22.359 12.273 1 44.31 84 LYS A O 1
ATOM 638 N N . LYS A 1 85 ? 1.598 22.203 13.609 1 46.12 85 LYS A N 1
ATOM 639 C CA . LYS A 1 85 ? 2.926 21.672 13.344 1 46.12 85 LYS A CA 1
ATOM 640 C C . LYS A 1 85 ? 2.875 20.609 12.234 1 46.12 85 LYS A C 1
ATOM 642 O O . LYS A 1 85 ? 3.762 19.766 12.141 1 46.12 85 LYS A O 1
ATOM 647 N N . ARG A 1 86 ? 1.787 20.484 11.477 1 47.28 86 ARG A N 1
ATOM 648 C CA . ARG A 1 86 ? 1.706 19.312 10.617 1 47.28 86 ARG A CA 1
ATOM 649 C C . ARG A 1 86 ? 2.365 19.562 9.266 1 47.28 86 ARG A C 1
ATOM 651 O O . ARG A 1 86 ? 2.006 20.516 8.57 1 47.28 86 ARG A O 1
ATOM 658 N N . GLU A 1 87 ? 3.674 19.391 9.047 1 49.06 87 GLU A N 1
ATOM 659 C CA . GLU A 1 87 ? 4.316 19.562 7.746 1 49.06 87 GLU A CA 1
ATOM 660 C C . GLU A 1 87 ? 3.674 18.688 6.684 1 49.06 87 GLU A C 1
ATOM 662 O O . GLU A 1 87 ? 3.701 17.453 6.789 1 49.06 87 GLU A O 1
ATOM 667 N N . VAL A 1 88 ? 2.5 19.078 6.164 1 52.72 88 VAL A N 1
ATOM 668 C CA . VAL A 1 88 ? 2.016 18.453 4.941 1 52.72 88 VAL A CA 1
ATOM 669 C C . VAL A 1 88 ? 2.969 18.75 3.789 1 52.72 88 VAL A C 1
ATOM 671 O O . VAL A 1 88 ? 3.059 19.906 3.338 1 52.72 88 VAL A O 1
ATOM 674 N N . LYS A 1 89 ? 4.125 18.016 3.678 1 54.5 89 LYS A N 1
ATOM 675 C CA . LYS A 1 89 ? 4.938 18.156 2.473 1 54.5 89 LYS A CA 1
ATOM 676 C C . LYS A 1 89 ? 4.316 17.406 1.299 1 54.5 89 LYS A C 1
ATOM 678 O O . LYS A 1 89 ? 4.168 16.172 1.346 1 54.5 89 LYS A O 1
ATOM 683 N N . VAL A 1 90 ? 3.502 18.062 0.552 1 54.38 90 VAL A N 1
ATOM 684 C CA . VAL A 1 90 ? 3.008 17.5 -0.7 1 54.38 90 VAL A CA 1
ATOM 685 C C . VAL A 1 90 ? 4.156 17.375 -1.701 1 54.38 90 VAL A C 1
ATOM 687 O O . VAL A 1 90 ? 4.742 18.375 -2.105 1 54.38 90 VAL A O 1
ATOM 690 N N . THR A 1 91 ? 4.969 16.312 -1.647 1 54.78 91 THR A N 1
ATOM 691 C CA . THR A 1 91 ? 5.977 16.078 -2.674 1 54.78 91 THR A CA 1
ATOM 692 C C . THR A 1 91 ? 5.363 15.367 -3.877 1 54.78 91 THR A C 1
ATOM 694 O O . THR A 1 91 ? 4.727 14.32 -3.729 1 54.78 91 THR A O 1
ATOM 697 N N . ARG A 1 92 ? 5.02 16.172 -4.859 1 49.09 92 ARG A N 1
ATOM 698 C CA . ARG A 1 92 ? 4.559 15.586 -6.117 1 49.09 92 ARG A CA 1
ATOM 699 C C . ARG A 1 92 ? 5.684 14.844 -6.82 1 49.09 92 ARG A C 1
ATOM 701 O O . ARG A 1 92 ? 6.68 15.445 -7.227 1 49.09 92 ARG A O 1
ATOM 708 N N . LEU A 1 93 ? 5.688 13.523 -6.391 1 54.06 93 LEU A N 1
ATOM 709 C CA . LEU A 1 93 ? 6.695 12.773 -7.133 1 54.06 93 LEU A CA 1
ATOM 710 C C . LEU A 1 93 ? 6.25 12.547 -8.57 1 54.06 93 LEU A C 1
ATOM 712 O O . LEU A 1 93 ? 5.113 12.133 -8.82 1 54.06 93 LEU A O 1
ATOM 716 N N . GLN A 1 94 ? 6.734 13.328 -9.422 1 50.44 94 GLN A N 1
ATOM 717 C CA . GLN A 1 94 ? 6.43 13.266 -10.852 1 50.44 94 GLN A CA 1
ATOM 718 C C . GLN A 1 94 ? 6.43 11.82 -11.344 1 50.44 94 GLN A C 1
ATOM 720 O O . GLN A 1 94 ? 5.82 11.516 -12.375 1 50.44 94 GLN A O 1
ATOM 725 N N . GLN A 1 95 ? 7.25 10.992 -10.781 1 49.59 95 GLN A N 1
ATOM 726 C CA . GLN A 1 95 ? 7.344 9.68 -11.43 1 49.59 95 GLN A CA 1
ATOM 727 C C . GLN A 1 95 ? 6.328 8.703 -10.836 1 49.59 95 GLN A C 1
ATOM 729 O O . GLN A 1 95 ? 6.078 8.719 -9.633 1 49.59 95 GLN A O 1
ATOM 734 N N . PRO A 1 96 ? 5.586 8.219 -11.75 1 50.06 96 PRO A N 1
ATOM 735 C CA . PRO A 1 96 ? 4.688 7.152 -11.297 1 50.06 96 PRO A CA 1
ATOM 736 C C . PRO A 1 96 ? 5.363 6.172 -10.344 1 50.06 96 PRO A C 1
ATOM 738 O O . PRO A 1 96 ? 6.586 6.012 -10.383 1 50.06 96 PRO A O 1
ATOM 741 N N . LEU A 1 97 ? 4.695 5.789 -9.055 1 53.84 97 LEU A N 1
ATOM 742 C CA . LEU A 1 97 ? 5.215 4.801 -8.117 1 53.84 97 LEU A CA 1
ATOM 743 C C . LEU A 1 97 ? 5.961 3.691 -8.852 1 53.84 97 LEU A C 1
ATOM 745 O O . LEU A 1 97 ? 6.641 2.873 -8.234 1 53.84 97 LEU A O 1
ATOM 749 N N . ILE A 1 98 ? 5.844 3.541 -10.188 1 48.66 98 ILE A N 1
ATOM 750 C CA . ILE A 1 98 ? 6.527 2.504 -10.945 1 48.66 98 ILE A CA 1
ATOM 751 C C . ILE A 1 98 ? 8 2.875 -11.125 1 48.66 98 ILE A C 1
ATOM 753 O O . ILE A 1 98 ? 8.344 3.662 -12.008 1 48.66 98 ILE A O 1
ATOM 757 N N . THR A 1 99 ? 8.578 3.352 -10.258 1 39.31 99 THR A N 1
ATOM 758 C CA . THR A 1 99 ? 9.906 3.869 -10.562 1 39.31 99 THR A CA 1
ATOM 759 C C . THR A 1 99 ? 10.688 2.879 -11.422 1 39.31 99 THR A C 1
ATOM 761 O O . THR A 1 99 ? 10.352 1.695 -11.477 1 39.31 99 THR A O 1
ATOM 764 N N . LYS A 1 100 ? 12.117 3.291 -11.641 1 38.34 100 LYS A N 1
ATOM 765 C CA . LYS A 1 100 ? 13.148 2.797 -12.547 1 38.34 100 LYS A CA 1
ATOM 766 C C . LYS A 1 100 ? 13.328 1.286 -12.406 1 38.34 100 LYS A C 1
ATOM 768 O O . LYS A 1 100 ? 13.789 0.621 -13.336 1 38.34 100 LYS A O 1
ATOM 773 N N . HIS A 1 101 ? 13.477 0.853 -11.297 1 34.16 101 HIS A N 1
ATOM 774 C CA . HIS A 1 101 ? 14.148 -0.435 -11.172 1 34.16 101 HIS A CA 1
ATOM 775 C C . HIS A 1 101 ? 13.195 -1.588 -11.477 1 34.16 101 HIS A C 1
ATOM 777 O O . HIS A 1 101 ? 13.609 -2.752 -11.477 1 34.16 101 HIS A O 1
ATOM 783 N N . LEU A 1 102 ? 11.922 -1.406 -11.281 1 36.5 102 LEU A N 1
ATOM 784 C CA . LEU A 1 102 ? 11.102 -2.59 -11.516 1 36.5 102 LEU A CA 1
ATOM 785 C C . LEU A 1 102 ? 11.227 -3.059 -12.961 1 36.5 102 LEU A C 1
ATOM 787 O O . LEU A 1 102 ? 10.875 -4.195 -13.281 1 36.5 102 LEU A O 1
ATOM 791 N N . ILE A 1 103 ? 11.398 -2.145 -13.852 1 30.64 103 ILE A N 1
ATOM 792 C CA . ILE A 1 103 ? 11.516 -2.531 -15.25 1 30.64 103 ILE A CA 1
ATOM 793 C C . ILE A 1 103 ? 12.898 -3.125 -15.5 1 30.64 103 ILE A C 1
ATOM 795 O O . ILE A 1 103 ? 13.18 -3.617 -16.594 1 30.64 103 ILE A O 1
ATOM 799 N N . GLN A 1 104 ? 13.867 -3.025 -14.625 1 27.17 104 GLN A N 1
ATOM 800 C CA . GLN A 1 104 ? 15.078 -3.578 -15.211 1 27.17 104 GLN A CA 1
ATOM 801 C C . GLN A 1 104 ? 15.023 -5.102 -15.266 1 27.17 104 GLN A C 1
ATOM 803 O O . GLN A 1 104 ? 14.555 -5.742 -14.312 1 27.17 104 GLN A O 1
ATOM 808 N N . MET B 1 1 ? 22.297 -20.188 0.338 1 39.03 1 MET B N 1
ATOM 809 C CA . MET B 1 1 ? 21.812 -19.953 -1.019 1 39.03 1 MET B CA 1
ATOM 810 C C . MET B 1 1 ? 20.984 -18.672 -1.09 1 39.03 1 MET B C 1
ATOM 812 O O . MET B 1 1 ? 20.203 -18.375 -0.182 1 39.03 1 MET B O 1
ATOM 816 N N . SER B 1 2 ? 21.484 -17.688 -1.652 1 54.38 2 SER B N 1
ATOM 817 C CA . SER B 1 2 ? 20.984 -16.312 -1.674 1 54.38 2 SER B CA 1
ATOM 818 C C . SER B 1 2 ? 19.5 -16.281 -2.035 1 54.38 2 SER B C 1
ATOM 820 O O . SER B 1 2 ? 19.094 -16.828 -3.064 1 54.38 2 SER B O 1
ATOM 822 N N . GLU B 1 3 ? 18.703 -16.547 -1.009 1 63.56 3 GLU B N 1
ATOM 823 C CA . GLU B 1 3 ? 17.281 -16.781 -1.249 1 63.56 3 GLU B CA 1
ATOM 824 C C . GLU B 1 3 ? 16.719 -15.773 -2.262 1 63.56 3 GLU B C 1
ATOM 826 O O . GLU B 1 3 ? 17.031 -14.578 -2.189 1 63.56 3 GLU B O 1
ATOM 831 N N . ALA B 1 4 ? 16.453 -16.219 -3.438 1 77.81 4 ALA B N 1
ATOM 832 C CA . ALA B 1 4 ? 15.93 -15.445 -4.562 1 77.81 4 ALA B CA 1
ATOM 833 C C . ALA B 1 4 ? 14.836 -14.484 -4.105 1 77.81 4 ALA B C 1
ATOM 835 O O . ALA B 1 4 ? 14.102 -14.773 -3.158 1 77.81 4 ALA B O 1
ATOM 836 N N . LYS B 1 5 ? 14.977 -13.312 -4.559 1 86.31 5 LYS B N 1
ATOM 837 C CA . LYS B 1 5 ? 13.969 -12.273 -4.348 1 86.31 5 LYS B CA 1
ATOM 838 C C . LYS B 1 5 ? 12.57 -12.805 -4.648 1 86.31 5 LYS B C 1
ATOM 840 O O . LYS B 1 5 ? 12.359 -13.484 -5.652 1 86.31 5 LYS B O 1
ATOM 845 N N . ARG B 1 6 ? 11.727 -12.664 -3.641 1 88.5 6 ARG B N 1
ATOM 846 C CA . ARG B 1 6 ? 10.336 -13.078 -3.84 1 88.5 6 ARG B CA 1
ATOM 847 C C . ARG B 1 6 ? 9.461 -11.891 -4.207 1 88.5 6 ARG B C 1
ATOM 849 O O . ARG B 1 6 ? 9.672 -10.781 -3.715 1 88.5 6 ARG B O 1
ATOM 856 N N . ARG B 1 7 ? 8.555 -12.188 -5.105 1 90.5 7 ARG B N 1
ATOM 857 C CA . ARG B 1 7 ? 7.555 -11.203 -5.5 1 90.5 7 ARG B CA 1
ATOM 858 C C . ARG B 1 7 ? 6.156 -11.641 -5.074 1 90.5 7 ARG B C 1
ATOM 860 O O . ARG B 1 7 ? 5.691 -12.711 -5.457 1 90.5 7 ARG B O 1
ATOM 867 N N . VAL B 1 8 ? 5.555 -10.781 -4.25 1 90.88 8 VAL B N 1
ATOM 868 C CA . VAL B 1 8 ? 4.242 -11.086 -3.693 1 90.88 8 VAL B CA 1
ATOM 869 C C . VAL B 1 8 ? 3.227 -10.039 -4.16 1 90.88 8 VAL B C 1
ATOM 871 O O . VAL B 1 8 ? 3.498 -8.836 -4.117 1 90.88 8 VAL B O 1
ATOM 874 N N . LEU B 1 9 ? 2.076 -10.484 -4.629 1 89.94 9 LEU B N 1
ATOM 875 C CA . LEU B 1 9 ? 0.975 -9.609 -5.02 1 89.94 9 LEU B CA 1
ATOM 876 C C . LEU B 1 9 ? -0.194 -9.742 -4.047 1 89.94 9 LEU B C 1
ATOM 878 O O . LEU B 1 9 ? -0.684 -10.852 -3.809 1 89.94 9 LEU B O 1
ATOM 882 N N . LEU B 1 10 ? -0.49 -8.648 -3.436 1 91.12 10 LEU B N 1
ATOM 883 C CA . LEU B 1 10 ? -1.679 -8.617 -2.59 1 91.12 10 LEU B CA 1
ATOM 884 C C . LEU B 1 10 ? -2.836 -7.926 -3.305 1 91.12 10 LEU B C 1
ATOM 886 O O . LEU B 1 10 ? -2.691 -6.797 -3.779 1 91.12 10 LEU B O 1
ATOM 890 N N . LEU B 1 11 ? -3.951 -8.617 -3.457 1 89.88 11 LEU B N 1
ATOM 891 C CA . LEU B 1 11 ? -5.164 -8.062 -4.047 1 89.88 11 LEU B CA 1
ATOM 892 C C . LEU B 1 11 ? -6.148 -7.633 -2.965 1 89.88 11 LEU B C 1
ATOM 894 O O . LEU B 1 11 ? -6.422 -8.391 -2.031 1 89.88 11 LEU B O 1
ATOM 898 N N . THR B 1 12 ? -6.582 -6.371 -3.127 1 90.25 12 THR B N 1
ATOM 899 C CA . THR B 1 12 ? -7.551 -5.879 -2.154 1 90.25 12 THR B CA 1
ATOM 900 C C . THR B 1 12 ? -8.609 -5.016 -2.834 1 90.25 12 THR B C 1
ATOM 902 O O . THR B 1 12 ? -8.422 -4.57 -3.969 1 90.25 12 THR B O 1
ATOM 905 N N . ASP B 1 13 ? -9.688 -4.883 -2.238 1 89.88 13 ASP B N 1
ATOM 906 C CA . ASP B 1 13 ? -10.719 -3.984 -2.758 1 89.88 13 ASP B CA 1
ATOM 907 C C . ASP B 1 13 ? -10.805 -2.709 -1.924 1 89.88 13 ASP B C 1
ATOM 909 O O . ASP B 1 13 ? -11.664 -1.858 -2.172 1 89.88 13 ASP B O 1
ATOM 913 N N . ASN B 1 14 ? -9.969 -2.541 -0.945 1 90.19 14 ASN B N 1
ATOM 914 C CA . ASN B 1 14 ? -9.953 -1.361 -0.087 1 90.19 14 ASN B CA 1
ATOM 915 C C . ASN B 1 14 ? -9.016 -0.289 -0.629 1 90.19 14 ASN B C 1
ATOM 917 O O . ASN B 1 14 ? -7.859 -0.576 -0.957 1 90.19 14 ASN B O 1
ATOM 921 N N . VAL B 1 15 ? -9.484 0.919 -0.737 1 92.81 15 VAL B N 1
ATOM 922 C CA . VAL B 1 15 ? -8.672 2.006 -1.271 1 92.81 15 VAL B CA 1
ATOM 923 C C . VAL B 1 15 ? -7.824 2.615 -0.157 1 92.81 15 VAL B C 1
ATOM 925 O O . VAL B 1 15 ? -6.902 3.393 -0.422 1 92.81 15 VAL B O 1
ATOM 928 N N . PHE B 1 16 ? -8.211 2.316 1.128 1 92.31 16 PHE B N 1
ATOM 929 C CA . PHE B 1 16 ? -7.387 2.635 2.285 1 92.31 16 PHE B CA 1
ATOM 930 C C . PHE B 1 16 ? -6.5 1.45 2.66 1 92.31 16 PHE B C 1
ATOM 932 O O . PHE B 1 16 ? -7.004 0.388 3.033 1 92.31 16 PHE B O 1
ATOM 939 N N . ILE B 1 17 ? -5.156 1.657 2.557 1 95.62 17 ILE B N 1
ATOM 940 C CA . ILE B 1 17 ? -4.23 0.535 2.656 1 95.62 17 ILE B CA 1
ATOM 941 C C . ILE B 1 17 ? -3.215 0.799 3.766 1 95.62 17 ILE B C 1
ATOM 943 O O . ILE B 1 17 ? -2.25 1.543 3.57 1 95.62 17 ILE B O 1
ATOM 947 N N . PRO B 1 18 ? -3.432 0.182 4.91 1 96.31 18 PRO B N 1
ATOM 948 C CA . PRO B 1 18 ? -2.373 0.203 5.918 1 96.31 18 PRO B CA 1
ATOM 949 C C . PRO B 1 18 ? -1.185 -0.682 5.547 1 96.31 18 PRO B C 1
ATOM 951 O O . PRO B 1 18 ? -1.306 -1.909 5.535 1 96.31 18 PRO B O 1
ATOM 954 N N . VAL B 1 19 ? -0.015 -0.065 5.316 1 95.44 19 VAL B N 1
ATOM 955 C CA . VAL B 1 19 ? 1.143 -0.792 4.805 1 95.44 19 VAL B CA 1
ATOM 956 C C . VAL B 1 19 ? 1.556 -1.873 5.801 1 95.44 19 VAL B C 1
ATOM 958 O O . VAL B 1 19 ? 1.895 -2.992 5.406 1 95.44 19 VAL B O 1
ATOM 961 N N . ASN B 1 20 ? 1.467 -1.565 7.09 1 93.31 20 ASN B N 1
ATOM 962 C CA . ASN B 1 20 ? 1.849 -2.553 8.094 1 93.31 20 ASN B CA 1
ATOM 963 C C . ASN B 1 20 ? 0.948 -3.785 8.039 1 93.31 20 ASN B C 1
ATOM 965 O O . ASN B 1 20 ? 1.419 -4.91 8.203 1 93.31 20 ASN B O 1
ATOM 969 N N . ALA B 1 21 ? -0.314 -3.559 7.867 1 91.62 21 ALA B N 1
ATOM 970 C CA . ALA B 1 21 ? -1.247 -4.676 7.762 1 91.62 21 ALA B CA 1
ATOM 971 C C . ALA B 1 21 ? -0.979 -5.496 6.5 1 91.62 21 ALA B C 1
ATOM 973 O O . ALA B 1 21 ? -1.145 -6.719 6.5 1 91.62 21 ALA B O 1
ATOM 974 N N . VAL B 1 22 ? -0.617 -4.754 5.398 1 93.5 22 VAL B N 1
ATOM 975 C CA . VAL B 1 22 ? -0.263 -5.445 4.164 1 93.5 22 VAL B CA 1
ATOM 976 C C . VAL B 1 22 ? 0.91 -6.391 4.422 1 93.5 22 VAL B C 1
ATOM 978 O O . VAL B 1 22 ? 0.835 -7.582 4.109 1 93.5 22 VAL B O 1
ATOM 981 N N . LEU B 1 23 ? 1.988 -5.914 5.043 1 92.31 23 LEU B N 1
ATOM 982 C CA . LEU B 1 23 ? 3.178 -6.719 5.293 1 92.31 23 LEU B CA 1
ATOM 983 C C . LEU B 1 23 ? 2.863 -7.875 6.238 1 92.31 23 LEU B C 1
ATOM 985 O O . LEU B 1 23 ? 3.326 -9 6.023 1 92.31 23 LEU B O 1
ATOM 989 N N . ALA B 1 24 ? 2.02 -7.621 7.191 1 89 24 ALA B N 1
ATOM 990 C CA . ALA B 1 24 ? 1.619 -8.68 8.117 1 89 24 ALA B CA 1
ATOM 991 C C . ALA B 1 24 ? 0.824 -9.766 7.395 1 89 24 ALA B C 1
ATOM 993 O O . ALA B 1 24 ? 1.011 -10.953 7.656 1 89 24 ALA B O 1
ATOM 994 N N . SER B 1 25 ? -0.079 -9.312 6.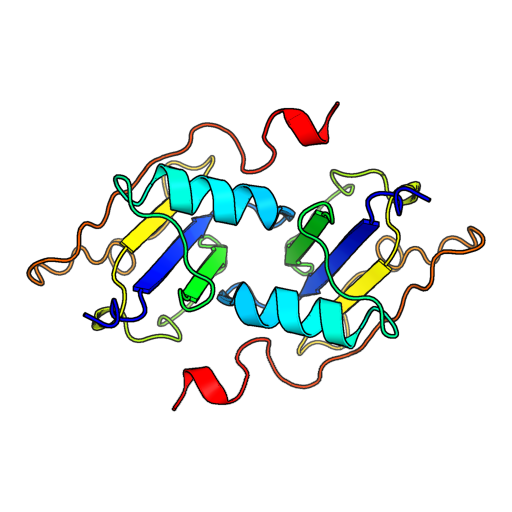551 1 88.38 25 SER B N 1
ATOM 995 C CA . SER B 1 25 ? -0.885 -10.266 5.793 1 88.38 25 SER B CA 1
ATOM 996 C C . SER B 1 25 ? -0.009 -11.156 4.922 1 88.38 25 SER B C 1
ATOM 998 O O . SER B 1 25 ? -0.262 -12.359 4.805 1 88.38 25 SER B O 1
ATOM 1000 N N . VAL B 1 26 ? 0.998 -10.562 4.289 1 89.5 26 VAL B N 1
ATOM 1001 C CA . VAL B 1 26 ? 1.909 -11.312 3.434 1 89.5 26 VAL B CA 1
ATOM 1002 C C . VAL B 1 26 ? 2.689 -12.328 4.27 1 89.5 26 VAL B C 1
ATOM 1004 O O . VAL B 1 26 ? 2.84 -13.484 3.873 1 89.5 26 VAL B O 1
ATOM 1007 N N . ILE B 1 27 ? 3.174 -11.945 5.41 1 88.62 27 ILE B N 1
ATOM 1008 C CA . ILE B 1 27 ? 3.926 -12.828 6.301 1 88.62 27 ILE B CA 1
ATOM 1009 C C . ILE B 1 27 ? 3.047 -14 6.73 1 88.62 27 ILE B C 1
ATOM 1011 O O . ILE B 1 27 ? 3.494 -15.148 6.734 1 88.62 27 ILE B O 1
ATOM 1015 N N . ASP B 1 28 ? 1.859 -13.656 7.031 1 84.31 28 ASP B N 1
ATOM 1016 C CA . ASP B 1 28 ? 0.923 -14.68 7.492 1 84.31 28 ASP B CA 1
ATOM 1017 C C . ASP B 1 28 ? 0.609 -15.68 6.383 1 84.31 28 ASP B C 1
ATOM 1019 O O . ASP B 1 28 ? 0.318 -16.844 6.652 1 84.31 28 ASP B O 1
ATOM 1023 N N . SER B 1 29 ? 0.673 -15.109 5.121 1 77.56 29 SER B N 1
ATOM 1024 C CA . SER B 1 29 ? 0.307 -15.945 3.986 1 77.56 29 SER B CA 1
ATOM 1025 C C . SER B 1 29 ? 1.498 -16.766 3.498 1 77.56 29 SER B C 1
ATOM 1027 O O . SER B 1 29 ? 1.331 -17.719 2.732 1 77.56 29 SER B O 1
ATOM 1029 N N . SER B 1 30 ? 2.822 -16.328 3.643 1 74.38 30 SER B N 1
ATOM 1030 C CA . SER B 1 30 ? 4.043 -16.891 3.061 1 74.38 30 SER B CA 1
ATOM 1031 C C . SER B 1 30 ? 4.422 -18.203 3.723 1 74.38 30 SER B C 1
ATOM 1033 O O . SER B 1 30 ? 5.539 -18.703 3.543 1 74.38 30 SER B O 1
ATOM 1035 N N . LEU B 1 31 ? 3.551 -18.984 4.172 1 62.41 31 LEU B N 1
ATOM 1036 C CA . LEU B 1 31 ? 3.723 -20.359 4.641 1 62.41 31 LEU B CA 1
ATOM 1037 C C . LEU B 1 31 ? 4.961 -20.469 5.523 1 62.41 31 LEU B C 1
ATOM 1039 O O . LEU B 1 31 ? 5.711 -21.453 5.414 1 62.41 31 LEU B O 1
ATOM 1043 N N . GLY B 1 32 ? 5.234 -19.438 6.219 1 62.12 32 GLY B N 1
ATOM 1044 C CA . GLY B 1 32 ? 6.324 -19.594 7.168 1 62.12 32 GLY B CA 1
ATOM 1045 C C . GLY B 1 32 ? 7.566 -18.812 6.789 1 62.12 32 GLY B C 1
ATOM 1046 O O . GLY B 1 32 ? 8.562 -18.828 7.512 1 62.12 32 GLY B O 1
ATOM 1047 N N . LEU B 1 33 ? 7.578 -18.344 5.582 1 72.31 33 LEU B N 1
ATOM 1048 C CA . LEU B 1 33 ? 8.781 -17.609 5.219 1 72.31 33 LEU B CA 1
ATOM 1049 C C . LEU B 1 33 ? 8.617 -16.125 5.52 1 72.31 33 LEU B C 1
ATOM 1051 O O . LEU B 1 33 ? 7.566 -15.539 5.234 1 72.31 33 LEU B O 1
ATOM 1055 N N . ASP B 1 34 ? 9.586 -15.609 6.281 1 79.56 34 ASP B N 1
ATOM 1056 C CA . ASP B 1 34 ? 9.602 -14.195 6.625 1 79.56 34 ASP B CA 1
ATOM 1057 C C . ASP B 1 34 ? 9.859 -13.328 5.395 1 79.56 34 ASP B C 1
ATOM 1059 O O . ASP B 1 34 ? 10.508 -13.773 4.445 1 79.56 34 ASP B O 1
ATOM 1063 N N . LEU B 1 35 ? 9.242 -12.18 5.469 1 85.81 35 LEU B N 1
ATOM 1064 C CA . LEU B 1 35 ? 9.516 -11.188 4.43 1 85.81 35 LEU B CA 1
ATOM 1065 C C . LEU B 1 35 ? 10.922 -10.609 4.594 1 85.81 35 LEU B C 1
ATOM 1067 O O . LEU B 1 35 ? 11.328 -10.273 5.703 1 85.81 35 LEU B O 1
ATOM 1071 N N . SER B 1 36 ? 11.617 -10.68 3.584 1 85.25 36 SER B N 1
ATOM 1072 C CA . SER B 1 36 ? 12.938 -10.062 3.594 1 85.25 36 SER B CA 1
ATOM 1073 C C . SER B 1 36 ? 12.906 -8.68 2.947 1 85.25 36 SER B C 1
ATOM 1075 O O . SER B 1 36 ? 11.984 -8.359 2.199 1 85.25 36 SER B O 1
ATOM 1077 N N . ALA B 1 37 ? 13.914 -7.859 3.25 1 80.5 37 ALA B N 1
ATOM 1078 C CA . ALA B 1 37 ? 14.039 -6.523 2.676 1 80.5 37 ALA B CA 1
ATOM 1079 C C . ALA B 1 37 ? 14.133 -6.59 1.153 1 80.5 37 ALA B C 1
ATOM 1081 O O . ALA B 1 37 ? 13.859 -5.605 0.465 1 80.5 37 ALA B O 1
ATOM 1082 N N . ARG B 1 38 ? 14.5 -7.766 0.664 1 84.88 38 ARG B N 1
ATOM 1083 C CA . ARG B 1 38 ? 14.695 -7.902 -0.777 1 84.88 38 ARG B CA 1
ATOM 1084 C C . ARG B 1 38 ? 13.375 -8.227 -1.476 1 84.88 38 ARG B C 1
ATOM 1086 O O . ARG B 1 38 ? 13.25 -8.055 -2.689 1 84.88 38 ARG B O 1
ATOM 1093 N N . ASP B 1 39 ? 12.438 -8.703 -0.69 1 91.81 39 ASP B N 1
ATOM 1094 C CA . ASP B 1 39 ? 11.172 -9.117 -1.282 1 91.81 39 ASP B CA 1
ATOM 1095 C C . ASP B 1 39 ? 10.406 -7.918 -1.838 1 91.81 39 ASP B C 1
ATOM 1097 O O . ASP B 1 39 ? 10.453 -6.828 -1.269 1 91.81 39 ASP B O 1
ATOM 1101 N N . ASP B 1 40 ? 9.742 -8.188 -2.969 1 92.88 40 ASP B N 1
ATOM 1102 C CA . ASP B 1 40 ? 8.836 -7.188 -3.531 1 92.88 40 ASP B CA 1
ATOM 1103 C C . ASP B 1 40 ? 7.391 -7.488 -3.156 1 92.88 40 ASP B C 1
ATOM 1105 O O . ASP B 1 40 ? 6.906 -8.602 -3.367 1 92.88 40 ASP B O 1
ATOM 1109 N N . VAL B 1 41 ? 6.84 -6.539 -2.582 1 93.69 41 VAL B N 1
ATOM 1110 C CA . VAL B 1 41 ? 5.414 -6.652 -2.287 1 93.69 41 VAL B CA 1
ATOM 1111 C C . VAL B 1 41 ? 4.633 -5.621 -3.098 1 93.69 41 VAL B C 1
ATOM 1113 O O . VAL B 1 41 ? 4.934 -4.426 -3.047 1 93.69 41 VAL B O 1
ATOM 1116 N N . PHE B 1 42 ? 3.662 -6.078 -3.844 1 93.88 42 PHE B N 1
ATOM 1117 C CA . PHE B 1 42 ? 2.799 -5.219 -4.645 1 93.88 42 PHE B CA 1
ATOM 1118 C C . PHE B 1 42 ? 1.353 -5.312 -4.176 1 93.88 42 PHE B C 1
ATOM 1120 O O . PHE B 1 42 ? 0.885 -6.391 -3.803 1 93.88 42 PHE B O 1
ATOM 1127 N N . VAL B 1 43 ? 0.731 -4.184 -4.223 1 94.88 43 VAL B N 1
ATOM 1128 C CA . VAL B 1 43 ? -0.69 -4.152 -3.895 1 94.88 43 VAL B CA 1
ATOM 1129 C C . VAL B 1 43 ? -1.487 -3.65 -5.098 1 94.88 43 VAL B C 1
ATOM 1131 O O . VAL B 1 43 ? -1.084 -2.693 -5.762 1 94.88 43 VAL B O 1
ATOM 1134 N N . ILE B 1 44 ? -2.541 -4.305 -5.359 1 92.94 44 ILE B N 1
ATOM 1135 C CA . ILE B 1 44 ? -3.486 -3.824 -6.363 1 92.94 44 ILE B CA 1
ATOM 1136 C C . ILE B 1 44 ? -4.867 -3.666 -5.734 1 92.94 44 ILE B C 1
ATOM 1138 O O . ILE B 1 44 ? -5.367 -4.582 -5.078 1 92.94 44 ILE B O 1
ATOM 1142 N N . VAL B 1 45 ? -5.316 -2.5 -5.891 1 92.44 45 VAL B N 1
ATOM 1143 C CA . V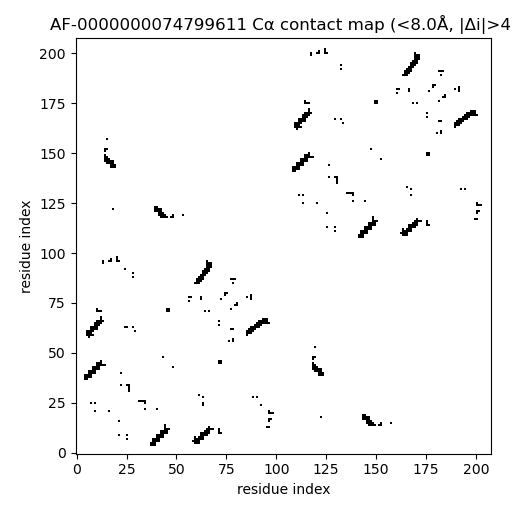AL B 1 45 ? -6.73 -2.314 -5.578 1 92.44 45 VAL B CA 1
ATOM 1144 C C . VAL B 1 45 ? -7.586 -2.824 -6.734 1 92.44 45 VAL B C 1
ATOM 1146 O O . VAL B 1 45 ? -7.844 -2.094 -7.691 1 92.44 45 VAL B O 1
ATOM 1149 N N . ALA B 1 46 ? -8.07 -4.066 -6.719 1 88.31 46 ALA B N 1
ATOM 1150 C CA . ALA B 1 46 ? -8.484 -4.922 -7.828 1 88.31 46 ALA B CA 1
ATOM 1151 C C . ALA B 1 46 ? -9.742 -4.379 -8.5 1 88.31 46 ALA B C 1
ATOM 1153 O O . ALA B 1 46 ? -9.852 -4.398 -9.734 1 88.31 46 ALA B O 1
ATOM 1154 N N . PRO B 1 47 ? -10.695 -3.822 -7.719 1 88.06 47 PRO B N 1
ATOM 1155 C CA . PRO B 1 47 ? -11.922 -3.389 -8.391 1 88.06 47 PRO B CA 1
ATOM 1156 C C . PRO B 1 47 ? -11.672 -2.277 -9.406 1 88.06 47 PRO B C 1
ATOM 1158 O O . PRO B 1 47 ? -12.5 -2.061 -10.305 1 88.06 47 PRO B O 1
ATOM 1161 N N . PHE B 1 48 ? -10.555 -1.584 -9.359 1 88.12 48 PHE B N 1
ATOM 1162 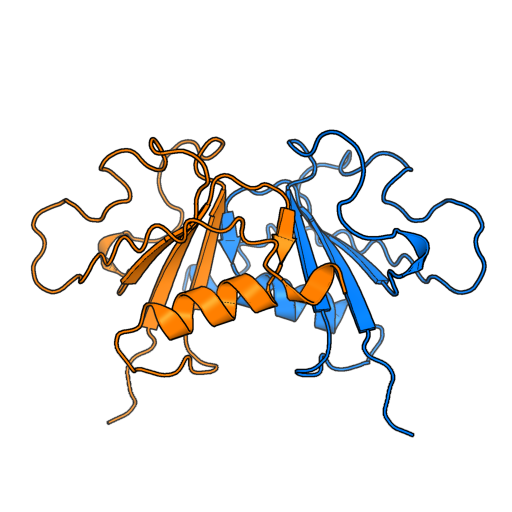C CA . PHE B 1 48 ? -10.305 -0.414 -10.188 1 88.12 48 PHE B CA 1
ATOM 1163 C C . PHE B 1 48 ? -9.172 -0.682 -11.18 1 88.12 48 PHE B C 1
ATOM 1165 O O . PHE B 1 48 ? -8.875 0.152 -12.031 1 88.12 48 PHE B O 1
ATOM 1172 N N . PHE B 1 49 ? -8.672 -1.793 -10.93 1 84.44 49 PHE B N 1
ATOM 1173 C CA . PHE B 1 49 ? -7.566 -2.139 -11.812 1 84.44 49 PHE B CA 1
ATOM 1174 C C . PHE B 1 49 ? -8.078 -2.594 -13.172 1 84.44 49 PHE B C 1
ATOM 1176 O O . PHE B 1 49 ? -8.992 -3.424 -13.258 1 84.44 49 PHE B O 1
ATOM 1183 N N . ARG B 1 50 ? -7.488 -1.841 -14.141 1 81.56 50 ARG B N 1
ATOM 1184 C CA . ARG B 1 50 ? -7.871 -2.17 -15.508 1 81.56 50 ARG B CA 1
ATOM 1185 C C . ARG B 1 50 ? -6.648 -2.516 -16.344 1 81.56 50 ARG B C 1
ATOM 1187 O O . ARG B 1 50 ? -5.559 -1.988 -16.125 1 81.56 50 ARG B O 1
ATOM 1194 N N . GLY B 1 51 ? -6.781 -3.549 -17.188 1 78.5 51 GLY B N 1
ATOM 1195 C CA . GLY B 1 51 ? -5.727 -3.887 -18.125 1 78.5 51 GLY B CA 1
ATOM 1196 C C . GLY B 1 51 ? -4.816 -4.992 -17.625 1 78.5 51 GLY B C 1
ATOM 1197 O O . GLY B 1 51 ? -5.266 -5.918 -16.953 1 78.5 51 GLY B O 1
ATOM 1198 N N . LYS B 1 52 ? -3.502 -4.91 -18.109 1 78.5 52 LYS B N 1
ATOM 1199 C CA . LYS B 1 52 ? -2.529 -5.957 -17.812 1 78.5 52 LYS B CA 1
ATOM 1200 C C . LYS B 1 52 ? -1.673 -5.578 -16.609 1 78.5 52 LYS B C 1
ATOM 1202 O O . LYS B 1 52 ? -1.438 -4.395 -16.359 1 78.5 52 LYS B O 1
ATOM 1207 N N . LEU B 1 53 ? -1.351 -6.527 -15.859 1 81.81 53 LEU B N 1
ATOM 1208 C CA . LEU B 1 53 ? -0.456 -6.328 -14.727 1 81.81 53 LEU B CA 1
ATOM 1209 C C . LEU B 1 53 ? 0.844 -5.664 -15.172 1 81.81 53 LEU B C 1
ATOM 1211 O O . LEU B 1 53 ? 1.396 -6.008 -16.219 1 81.81 53 LEU B O 1
ATOM 1215 N N . PRO B 1 54 ? 1.282 -4.703 -14.43 1 83.94 54 PRO B N 1
ATOM 1216 C CA . PRO B 1 54 ? 2.541 -4.035 -14.758 1 83.94 54 PRO B CA 1
ATOM 1217 C C . PRO B 1 54 ? 3.76 -4.926 -14.539 1 83.94 54 PRO B C 1
ATOM 1219 O O . PRO B 1 54 ? 4.879 -4.547 -14.891 1 83.94 54 PRO B O 1
ATOM 1222 N N . ILE B 1 55 ? 3.582 -6.008 -13.984 1 82.44 55 ILE B N 1
ATOM 1223 C CA . ILE B 1 55 ? 4.664 -6.969 -13.789 1 82.44 55 ILE B CA 1
ATOM 1224 C C . ILE B 1 55 ? 4.312 -8.289 -14.477 1 82.44 55 ILE B C 1
ATOM 1226 O O . ILE B 1 55 ? 3.143 -8.562 -14.75 1 82.44 55 ILE B O 1
ATOM 1230 N N . GLU B 1 56 ? 5.301 -8.969 -14.844 1 80.06 56 GLU B N 1
ATOM 1231 C CA . GLU B 1 56 ? 5.051 -10.266 -15.461 1 80.06 56 GLU B CA 1
ATOM 1232 C C . GLU B 1 56 ? 4.438 -11.242 -14.469 1 80.06 56 GLU B C 1
ATOM 1234 O O . GLU B 1 56 ? 5.02 -11.516 -13.414 1 80.06 56 GLU B O 1
ATOM 1239 N N . SER B 1 57 ? 3.293 -11.688 -14.812 1 76.94 57 SER B N 1
ATOM 1240 C CA . SER B 1 57 ? 2.588 -12.602 -13.922 1 76.94 57 SER B CA 1
ATOM 1241 C C . SER B 1 57 ? 3.43 -13.836 -13.625 1 76.94 57 SER B C 1
ATOM 1243 O O . SER B 1 57 ? 3.336 -14.406 -12.539 1 76.94 57 SER B O 1
ATOM 1245 N N . GLY B 1 58 ? 4.309 -14.25 -14.578 1 77.38 58 GLY B N 1
ATOM 1246 C CA . GLY B 1 58 ? 5.164 -15.406 -14.391 1 77.38 58 GLY B CA 1
ATOM 1247 C C . GLY B 1 58 ? 6.27 -15.172 -13.375 1 77.38 58 GLY B C 1
ATOM 1248 O O . GLY B 1 58 ? 6.887 -16.125 -12.891 1 77.38 58 GLY B O 1
ATOM 1249 N N . SER B 1 59 ? 6.453 -13.953 -13.062 1 83.06 59 SER B N 1
ATOM 1250 C CA . SER B 1 59 ? 7.516 -13.625 -12.117 1 83.06 59 SER B CA 1
ATOM 1251 C C . SER B 1 59 ? 7.004 -13.625 -10.68 1 83.06 59 SER B C 1
ATOM 1253 O O . SER B 1 59 ? 7.789 -13.586 -9.734 1 83.06 59 SER B O 1
ATOM 1255 N N . LEU B 1 60 ? 5.695 -13.68 -10.5 1 85.06 60 LEU B N 1
ATOM 1256 C CA . LEU B 1 60 ? 5.113 -13.641 -9.164 1 85.06 60 LEU B CA 1
ATOM 1257 C C . LEU B 1 60 ? 5.27 -14.984 -8.461 1 85.06 60 LEU B C 1
ATOM 1259 O O . LEU B 1 60 ? 5.086 -16.031 -9.078 1 85.06 60 LEU B O 1
ATOM 1263 N N . ASP B 1 61 ? 5.676 -14.828 -7.207 1 83.88 61 ASP B N 1
ATOM 1264 C CA . ASP B 1 61 ? 5.844 -16.047 -6.418 1 83.88 61 ASP B CA 1
ATOM 1265 C C . ASP B 1 61 ? 4.578 -16.359 -5.617 1 83.88 61 ASP B C 1
ATOM 1267 O O . ASP B 1 61 ? 4.211 -17.531 -5.465 1 83.88 61 ASP B O 1
ATOM 1271 N N . VAL B 1 62 ? 3.963 -15.391 -5.113 1 82.94 62 VAL B N 1
ATOM 1272 C CA . VAL B 1 62 ? 2.805 -15.578 -4.246 1 82.94 62 VAL B CA 1
ATOM 1273 C C . VAL B 1 62 ? 1.778 -14.477 -4.516 1 82.94 62 VAL B C 1
ATOM 1275 O O . VAL B 1 62 ? 2.141 -13.312 -4.703 1 82.94 62 VAL B O 1
ATOM 1278 N N . THR B 1 63 ? 0.499 -14.789 -4.605 1 84.44 63 THR B N 1
ATOM 1279 C CA . THR B 1 63 ? -0.612 -13.844 -4.637 1 84.44 63 THR B CA 1
ATOM 1280 C C . THR B 1 63 ? -1.521 -14.039 -3.426 1 84.44 63 THR B C 1
ATOM 1282 O O . THR B 1 63 ? -1.905 -15.164 -3.107 1 84.44 63 THR B O 1
ATOM 1285 N N . VAL B 1 64 ? -1.75 -12.984 -2.74 1 84.19 64 VAL B N 1
ATOM 1286 C CA . VAL B 1 64 ? -2.605 -12.969 -1.559 1 84.19 64 VAL B CA 1
ATOM 1287 C C . VAL B 1 64 ? -3.803 -12.055 -1.8 1 84.19 64 VAL B C 1
ATOM 1289 O O . VAL B 1 64 ? -3.656 -10.969 -2.367 1 84.19 64 VAL B O 1
ATOM 1292 N N . SER B 1 65 ? -4.992 -12.469 -1.409 1 84.69 65 SER B N 1
ATOM 1293 C CA . SER B 1 65 ? -6.168 -11.625 -1.552 1 84.69 65 SER B CA 1
ATOM 1294 C C . SER B 1 65 ? -6.781 -11.289 -0.195 1 84.69 65 SER B C 1
ATOM 1296 O O . SER B 1 65 ? -7.004 -12.188 0.625 1 84.69 65 SER B O 1
ATOM 1298 N N . VAL B 1 66 ? -6.891 -10.023 0.029 1 85.62 66 VAL B N 1
ATOM 1299 C CA . VAL B 1 66 ? -7.582 -9.516 1.209 1 85.62 66 VAL B CA 1
ATOM 1300 C C . VAL B 1 66 ? -8.727 -8.602 0.782 1 85.62 66 VAL B C 1
ATOM 1302 O O . VAL B 1 66 ? -8.5 -7.508 0.263 1 85.62 66 VAL B O 1
ATOM 1305 N N . SER B 1 67 ? -9.906 -9.086 0.854 1 82.06 67 SER B N 1
ATOM 1306 C CA . SER B 1 67 ? -11.031 -8.305 0.349 1 82.06 67 SER B CA 1
ATOM 1307 C C . SER B 1 67 ? -12.305 -8.594 1.133 1 82.06 67 SER B C 1
ATOM 1309 O O . SER B 1 67 ? -12.461 -9.688 1.688 1 82.06 67 SER B O 1
ATOM 1311 N N . LYS B 1 68 ? -13.07 -7.598 1.255 1 76.44 68 LYS B N 1
ATOM 1312 C CA . LYS B 1 68 ? -14.414 -7.801 1.789 1 76.44 68 LYS B CA 1
ATOM 1313 C C . LYS B 1 68 ? -15.312 -8.5 0.771 1 76.44 68 LYS B C 1
ATOM 1315 O O . LYS B 1 68 ? -16.266 -9.188 1.144 1 76.44 68 LYS B O 1
ATOM 1320 N N . SER B 1 69 ? -14.953 -8.203 -0.476 1 71 69 SER B N 1
ATOM 1321 C CA . SER B 1 69 ? -15.773 -8.75 -1.551 1 71 69 SER B CA 1
ATOM 1322 C C . SER B 1 69 ? -15.32 -10.156 -1.938 1 71 69 SER B C 1
ATOM 1324 O O . SER B 1 69 ? -14.141 -10.484 -1.836 1 71 69 SER B O 1
ATOM 1326 N N . LEU B 1 70 ? -16.25 -11 -2.262 1 60.69 70 LEU B N 1
ATOM 1327 C CA . LEU B 1 70 ? -15.961 -12.344 -2.754 1 60.69 70 LEU B CA 1
ATOM 1328 C C . LEU B 1 70 ? -15.383 -12.289 -4.164 1 60.69 70 LEU B C 1
ATOM 1330 O O . LEU B 1 70 ? -14.664 -13.203 -4.578 1 60.69 70 LEU B O 1
ATOM 1334 N N . GLU B 1 71 ? -15.773 -11.164 -4.914 1 60.09 71 GLU B N 1
ATOM 1335 C CA . GLU B 1 71 ? -15.352 -11.047 -6.309 1 60.09 71 GLU B CA 1
ATOM 1336 C C . GLU B 1 71 ? -14.047 -10.273 -6.426 1 60.09 71 GLU B C 1
ATOM 1338 O O . GLU B 1 71 ? -14.008 -9.062 -6.184 1 60.09 71 GLU B O 1
ATOM 1343 N N . LEU B 1 72 ? -12.945 -10.641 -6.062 1 62.09 72 LEU B N 1
ATOM 1344 C CA . LEU B 1 72 ? -11.773 -9.781 -6.18 1 62.09 72 LEU B CA 1
ATOM 1345 C C . LEU B 1 72 ? -11.211 -9.82 -7.598 1 62.09 72 LEU B C 1
ATOM 1347 O O . LEU B 1 72 ? -10.992 -8.773 -8.211 1 62.09 72 LEU B O 1
ATOM 1351 N N . VAL B 1 73 ? -10.344 -10.672 -7.988 1 57.56 73 VAL B N 1
ATOM 1352 C CA . VAL B 1 73 ? -9.727 -10.57 -9.305 1 57.56 73 VAL B CA 1
ATOM 1353 C C . VAL B 1 73 ? -10.102 -11.781 -10.148 1 57.56 73 VAL B C 1
ATOM 1355 O O . VAL B 1 73 ? -10.234 -12.891 -9.633 1 57.56 73 VAL B O 1
ATOM 1358 N N . ASP B 1 74 ? -10.719 -11.414 -11.258 1 56.34 74 ASP B N 1
ATOM 1359 C CA . ASP B 1 74 ? -10.875 -12.438 -12.281 1 56.34 74 ASP B CA 1
ATOM 1360 C C . ASP B 1 74 ? -9.602 -13.281 -12.414 1 56.34 74 ASP B C 1
ATOM 1362 O O . ASP B 1 74 ? -8.539 -12.883 -11.93 1 56.34 74 ASP B O 1
ATOM 1366 N N . ASP B 1 75 ? -9.664 -14.359 -12.898 1 51.84 75 ASP B N 1
ATOM 1367 C CA . ASP B 1 75 ? -8.703 -15.422 -13.18 1 51.84 75 ASP B CA 1
ATOM 1368 C C . ASP B 1 75 ? -7.352 -14.836 -13.602 1 51.84 75 ASP B C 1
ATOM 1370 O O . ASP B 1 75 ? -6.324 -15.516 -13.531 1 51.84 75 ASP B O 1
ATOM 1374 N N . GLU B 1 76 ? -7.387 -13.703 -14.086 1 54.62 76 GLU B N 1
ATOM 1375 C CA . GLU B 1 76 ? -6.129 -13.305 -14.711 1 54.62 76 GLU B CA 1
ATOM 1376 C C . GLU B 1 76 ? -5.043 -13.07 -13.664 1 54.62 76 GLU B C 1
ATOM 1378 O O . GLU B 1 76 ? -3.857 -13.273 -13.938 1 54.62 76 GLU B O 1
ATOM 1383 N N . TRP B 1 77 ? -5.59 -12.727 -12.477 1 53.12 77 TRP B N 1
ATOM 1384 C CA . TRP B 1 77 ? -4.625 -12.391 -11.43 1 53.12 77 TRP B CA 1
ATOM 1385 C C . TRP B 1 77 ? -4.199 -13.641 -10.664 1 53.12 77 TRP B C 1
ATOM 1387 O O . TRP B 1 77 ? -3.215 -13.617 -9.922 1 53.12 77 TRP B O 1
ATOM 1397 N N . SER B 1 78 ? -5.18 -14.477 -10.672 1 51.62 78 SER B N 1
ATOM 1398 C CA . SER B 1 78 ? -4.984 -15.625 -9.797 1 51.62 78 SER B CA 1
ATOM 1399 C C . SER B 1 78 ? -3.955 -16.594 -10.383 1 51.62 78 SER B C 1
ATOM 1401 O O . SER B 1 78 ? -3.539 -17.531 -9.711 1 51.62 78 SER B O 1
ATOM 1403 N N . GLY B 1 79 ? -3.068 -16.062 -11.227 1 49.62 79 GLY B N 1
ATOM 1404 C CA . GLY B 1 79 ? -2.109 -17.047 -11.672 1 49.62 79 GLY B CA 1
ATOM 1405 C C . GLY B 1 79 ? -2.762 -18.344 -12.148 1 49.62 79 GLY B C 1
ATOM 1406 O O . GLY B 1 79 ? -2.1 -19.375 -12.258 1 49.62 79 GLY B O 1
ATOM 1407 N N . ASN B 1 80 ? -4.129 -18.359 -12.07 1 47.03 80 ASN B N 1
ATOM 1408 C CA . ASN B 1 80 ? -4.699 -19.656 -12.438 1 47.03 80 ASN B CA 1
ATOM 1409 C C . ASN B 1 80 ? -4.18 -20.125 -13.789 1 47.03 80 ASN B C 1
ATOM 1411 O O . ASN B 1 80 ? -4.727 -21.078 -14.375 1 47.03 80 ASN B O 1
ATOM 1415 N N . LYS B 1 81 ? -3.463 -19.406 -14.57 1 46.06 81 LYS B N 1
ATOM 1416 C CA . LYS B 1 81 ? -2.916 -20.266 -15.617 1 46.06 81 LYS B CA 1
ATOM 1417 C C . LYS B 1 81 ? -2.117 -21.422 -15.016 1 46.06 81 LYS B C 1
ATOM 1419 O O . LYS B 1 81 ? -1.44 -21.25 -14 1 46.06 81 LYS B O 1
ATOM 1424 N N . PRO B 1 82 ? -2.328 -22.688 -15.305 1 42.41 82 PRO B N 1
ATOM 1425 C CA . PRO B 1 82 ? -1.65 -23.922 -14.883 1 42.41 82 PRO B CA 1
ATOM 1426 C C . PRO B 1 82 ? -0.146 -23.734 -14.703 1 42.41 82 PRO B C 1
ATOM 1428 O O . PRO B 1 82 ? 0.604 -24.719 -14.688 1 42.41 82 PRO B O 1
ATOM 1431 N N . ALA B 1 83 ? 0.38 -22.562 -14.758 1 41.56 83 ALA B N 1
ATOM 1432 C CA . ALA B 1 83 ? 1.823 -22.781 -14.688 1 41.56 83 ALA B CA 1
ATOM 1433 C C . ALA B 1 83 ? 2.211 -23.484 -13.398 1 41.56 83 ALA B C 1
ATOM 1435 O O . ALA B 1 83 ? 1.46 -23.469 -12.414 1 41.56 83 ALA B O 1
ATOM 1436 N N . LYS B 1 84 ? 3.207 -24.281 -13.352 1 44.12 84 LYS B N 1
ATOM 1437 C CA . LYS B 1 84 ? 3.727 -25.156 -12.312 1 44.12 84 LYS B CA 1
ATOM 1438 C C . LYS B 1 84 ? 3.523 -24.547 -10.93 1 44.12 84 LYS B C 1
ATOM 1440 O O . LYS B 1 84 ? 2.734 -25.062 -10.125 1 44.12 84 LYS B O 1
ATOM 1445 N N . LYS B 1 85 ? 4.641 -24.094 -10.117 1 46.19 85 LYS B N 1
ATOM 1446 C CA . LYS B 1 85 ? 5.055 -23.984 -8.727 1 46.19 85 LYS B CA 1
ATOM 1447 C C . LYS B 1 85 ? 4.434 -22.766 -8.055 1 46.19 85 LYS B C 1
ATOM 1449 O O . LYS B 1 85 ? 4.93 -22.297 -7.027 1 46.19 85 LYS B O 1
ATOM 1454 N N . ARG B 1 86 ? 3.434 -22.094 -8.648 1 47.22 86 ARG B N 1
ATOM 1455 C CA . ARG B 1 86 ? 3.057 -20.797 -8.086 1 47.22 86 ARG B CA 1
ATOM 1456 C C . ARG B 1 86 ? 1.988 -20.969 -7.008 1 47.22 86 ARG B C 1
ATOM 1458 O O . ARG B 1 86 ? 0.926 -21.531 -7.262 1 47.22 86 ARG B O 1
ATOM 1465 N N . GLU B 1 87 ? 2.273 -21.188 -5.719 1 49.44 87 GLU B N 1
ATOM 1466 C CA . GLU B 1 87 ? 1.271 -21.281 -4.664 1 49.44 87 GLU B CA 1
ATOM 1467 C C . GLU B 1 87 ? 0.437 -20 -4.574 1 49.44 87 GLU B C 1
ATOM 1469 O O . GLU B 1 87 ? 0.971 -18.922 -4.316 1 49.44 87 GLU B O 1
ATOM 1474 N N . VAL B 1 88 ? -0.561 -19.844 -5.469 1 53.16 88 VAL B N 1
ATOM 1475 C CA . VAL B 1 88 ? -1.562 -18.797 -5.242 1 53.16 88 VAL B CA 1
ATOM 1476 C C . VAL B 1 88 ? -2.371 -19.125 -3.988 1 53.16 88 VAL B C 1
ATOM 1478 O O . VAL B 1 88 ? -3.143 -20.094 -3.975 1 53.16 88 VAL B O 1
ATOM 1481 N N . LYS B 1 89 ? -1.838 -18.797 -2.744 1 55 89 LYS B N 1
ATOM 1482 C CA . LYS B 1 89 ? -2.678 -18.922 -1.557 1 55 89 LYS B CA 1
ATOM 1483 C C . LYS B 1 89 ? -3.65 -17.75 -1.445 1 55 89 LYS B C 1
ATOM 1485 O O . LYS B 1 89 ? -3.229 -16.594 -1.323 1 55 89 LYS B O 1
ATOM 1490 N N . VAL B 1 90 ? -4.805 -17.891 -1.994 1 54.69 90 VAL B N 1
ATOM 1491 C CA . VAL B 1 90 ? -5.867 -16.922 -1.787 1 54.69 90 VAL B CA 1
ATOM 1492 C C . VAL B 1 90 ? -6.336 -16.969 -0.334 1 54.69 90 VAL B C 1
ATOM 1494 O O . VAL B 1 90 ? -6.863 -17.984 0.122 1 54.69 90 VAL B O 1
ATOM 1497 N N . THR B 1 91 ? -5.637 -16.328 0.593 1 54.47 91 THR B N 1
ATOM 1498 C CA . THR B 1 91 ? -6.129 -16.219 1.962 1 54.47 91 THR B CA 1
ATOM 1499 C C . THR B 1 91 ? -7.117 -15.055 2.088 1 54.47 91 THR B C 1
ATOM 1501 O O . THR B 1 91 ? -6.809 -13.93 1.707 1 54.47 91 THR B O 1
ATOM 1504 N N . ARG B 1 92 ? -8.375 -15.414 2.004 1 48.47 92 ARG B N 1
ATOM 1505 C CA . ARG B 1 92 ? -9.406 -14.414 2.26 1 48.47 92 ARG B CA 1
ATOM 1506 C C . ARG B 1 92 ? -9.391 -13.969 3.719 1 48.47 92 ARG B C 1
ATOM 1508 O O . ARG B 1 92 ? -9.656 -14.766 4.621 1 48.47 92 ARG B O 1
ATOM 1515 N N . LEU B 1 93 ? -8.523 -12.906 3.863 1 53.38 93 LEU B N 1
ATOM 1516 C CA . LEU B 1 93 ? -8.586 -12.398 5.23 1 53.38 93 LEU B CA 1
ATOM 1517 C C . LEU B 1 93 ? -9.906 -11.68 5.484 1 53.38 93 LEU B C 1
ATOM 1519 O O . LEU B 1 93 ? -10.32 -10.844 4.684 1 53.38 93 LEU B O 1
ATOM 1523 N N . GLN B 1 94 ? -10.781 -12.344 6.062 1 50.09 94 GLN B N 1
ATOM 1524 C CA . GLN B 1 94 ? -12.102 -11.82 6.398 1 50.09 94 GLN B CA 1
ATOM 1525 C C . GLN B 1 94 ? -12 -10.398 6.941 1 50.09 94 GLN B C 1
ATOM 1527 O O . GLN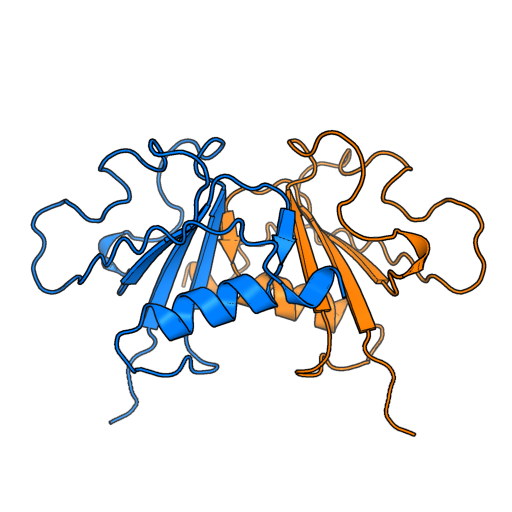 B 1 94 ? -12.977 -9.648 6.906 1 50.09 94 GLN B O 1
ATOM 1532 N N . GLN B 1 95 ? -10.945 -10.086 7.641 1 49.53 95 GLN B N 1
ATOM 1533 C CA . GLN B 1 95 ? -10.992 -8.781 8.289 1 49.53 95 GLN B CA 1
ATOM 1534 C C . GLN B 1 95 ? -10.438 -7.688 7.375 1 49.53 95 GLN B C 1
ATOM 1536 O O . GLN B 1 95 ? -9.453 -7.914 6.664 1 49.53 95 GLN B O 1
ATOM 1541 N N . PRO B 1 96 ? -11.289 -6.773 7.195 1 49.84 96 PRO B N 1
ATOM 1542 C CA . PRO B 1 96 ? -10.773 -5.613 6.461 1 49.84 96 PRO B CA 1
ATOM 1543 C C . PRO B 1 96 ? -9.367 -5.211 6.898 1 49.84 96 PRO B C 1
ATOM 1545 O O . PRO B 1 96 ? -8.969 -5.488 8.031 1 49.84 96 PRO B O 1
ATOM 1548 N N . LEU B 1 97 ? -8.289 -4.969 5.879 1 53.94 97 LEU B N 1
ATOM 1549 C CA . LEU B 1 97 ? -6.945 -4.492 6.195 1 53.94 97 LEU B CA 1
ATOM 1550 C C . LEU B 1 97 ? -6.965 -3.58 7.414 1 53.94 97 LEU B C 1
ATOM 1552 O O . LEU B 1 97 ? -5.91 -3.262 7.973 1 53.94 97 LEU B O 1
ATOM 1556 N N . ILE B 1 98 ? -8.117 -3.078 7.898 1 49.03 98 ILE B N 1
ATOM 1557 C CA . ILE B 1 98 ? -8.203 -2.205 9.062 1 49.03 98 ILE B CA 1
ATOM 1558 C C . ILE B 1 98 ? -8.07 -3.035 10.344 1 49.03 98 ILE B C 1
ATOM 1560 O O . ILE B 1 98 ? -9.047 -3.641 10.797 1 49.03 98 ILE B O 1
ATOM 1564 N N . THR B 1 99 ? -7.301 -3.883 10.414 1 39.34 99 THR B N 1
ATOM 1565 C CA . THR B 1 99 ? -7.367 -4.75 11.586 1 39.34 99 THR B CA 1
ATOM 1566 C C . THR B 1 99 ? -7.547 -3.926 12.859 1 39.34 99 THR B C 1
ATOM 1568 O O . THR B 1 99 ? -7.27 -2.725 12.875 1 39.34 99 THR B O 1
ATOM 1571 N N . LYS B 1 100 ? -7.516 -4.77 14.117 1 38.91 100 LYS B N 1
ATOM 1572 C CA . LYS B 1 100 ? -7.84 -4.457 15.508 1 38.91 100 LYS B CA 1
ATOM 1573 C C . LYS B 1 100 ? -7.105 -3.203 15.969 1 38.91 100 LYS B C 1
ATOM 1575 O O . LYS B 1 100 ? -7.539 -2.539 16.922 1 38.91 100 LYS B O 1
ATOM 1580 N N . HIS B 1 101 ? -5.918 -3.158 15.773 1 34.09 101 HIS B N 1
ATOM 1581 C CA . HIS B 1 101 ? -5.133 -2.277 16.641 1 34.09 101 HIS B CA 1
ATOM 1582 C C . HIS B 1 101 ? -5.258 -0.823 16.188 1 34.09 101 HIS B C 1
ATOM 1584 O O . HIS B 1 101 ? -4.707 0.074 16.828 1 34.09 101 HIS B O 1
ATOM 1590 N N . LEU B 1 102 ? -5.523 -0.581 14.93 1 36.12 102 LEU B N 1
ATOM 1591 C CA . LEU B 1 102 ? -5.539 0.836 14.586 1 36.12 102 LEU B CA 1
ATOM 1592 C C . LEU B 1 102 ? -6.629 1.571 15.359 1 36.12 102 LEU B C 1
ATOM 1594 O O . LEU B 1 102 ? -6.586 2.797 15.484 1 36.12 102 LEU B O 1
ATOM 1598 N N . ILE B 1 103 ? -7.695 0.909 15.609 1 30.64 103 ILE B N 1
ATOM 1599 C CA . ILE B 1 103 ? -8.773 1.565 16.344 1 30.64 103 ILE B CA 1
ATOM 1600 C C . ILE B 1 103 ? -8.414 1.666 17.812 1 30.64 103 ILE B C 1
ATOM 1602 O O . ILE B 1 103 ? -9.141 2.293 18.594 1 30.64 103 ILE B O 1
ATOM 1606 N N . GLN B 1 104 ? -7.363 1.043 18.328 1 27.38 104 GLN B N 1
ATOM 1607 C CA . GLN B 1 104 ? -7.367 1.252 19.781 1 27.38 104 GLN B CA 1
ATOM 1608 C C . GLN B 1 104 ? -6.957 2.68 20.125 1 27.38 104 GLN B C 1
ATOM 1610 O O . GLN B 1 104 ? -6.047 3.238 19.516 1 27.38 104 GLN B O 1
#

Solvent-accessible surface area (backbone atoms only — not comparable to full-atom values): 12441 Å² total; per-residue (Å²): 124,83,73,71,72,45,31,34,39,36,36,24,65,55,46,66,39,41,49,64,45,52,54,48,51,49,36,71,64,45,80,77,44,76,80,50,92,70,40,43,44,35,36,31,29,34,83,73,55,75,86,74,73,94,55,63,73,87,65,45,47,34,36,36,32,42,35,85,57,90,80,55,67,64,61,82,68,52,57,63,58,82,63,75,92,54,55,56,52,70,49,72,39,75,61,56,70,72,51,77,66,76,77,104,123,84,72,70,72,44,30,35,39,36,38,24,66,55,46,67,39,41,48,64,44,51,54,49,50,48,36,71,63,46,80,77,45,75,81,51,94,70,41,43,45,33,34,31,28,34,83,74,55,74,88,75,72,94,54,64,74,87,65,46,47,34,36,35,32,43,35,85,55,90,79,55,67,64,61,82,69,52,55,62,58,81,66,82,88,55,57,56,52,73,50,72,39,75,61,56,68,73,49,78,69,76,77,104